Protein 8EA7 (pdb70)

Secondary structure (DSSP, 8-state):
-EEE-S--TTSEEETTEEEEEEEEEE-HHHHHHHHHHTT-EE-----TTTTGGGGG--S-EEEEEE---EETTSPBPPTTS-EEE--SSSSEEEEETTTEEEEE-TTS-EEEEEEEE--/--EEEE-TTSEEETTEEEEEEEEEE-HHHHHHHHHHTT-EE-----TTTTGGGGG--S-EEEEEEE---EEETTSPBPPTTS-EEEESS--SEEEEETTTEEEEE-TTS-EEEEEEE-

GO terms:
  GO:0034260 negative regulation of GTPase activity (P, IDA)
  GO:2000502 negative regulation of natural killer cell chemotaxis (P, IDA)
  GO:0009986 cell surface (C, IDA)
  GO:0045954 positive regulation of natural killer cell mediated cytotoxicity (P, IDA)
  GO:0005515 protein binding (F, IPI)
  GO:0005886 plasma membrane (C, TAS)
  GO:0016020 membrane (C, TAS)
  GO:0038023 signaling receptor activity (F, TAS)
  GO:0007165 signal transduction (P, TAS)
  GO:0030101 natural killer cell activation (P, TAS)
  GO:0031295 T cell costimulation (P, TAS)
  GO:0005886 plasma membrane (C, IDA)
  GO:0042267 natural killer cell mediated cytotoxicity (P, IDA)
  GO:0038023 signaling receptor activity (F, IDA)

Nearest PDB structures (foldseek):
  8ea7-assembly1_A  TM=1.008E+00  e=1.020E-26  Homo sapiens
  8eaa-assembly1_B  TM=1.006E+00  e=1.976E-25  Homo sapiens
  8eab-assembly1_A  TM=1.007E+00  e=1.852E-24  Homo sapiens
  8se5-assembly1_A  TM=9.980E-01  e=8.964E-25  Homo sapiens
  8ea5-assembly1_A  TM=9.925E-01  e=1.070E-23  Homo sapiens

Radius of gyration: 19.21 Å; Cα contacts (8 Å, |Δi|>4): 582; chains: 2; bounding box: 47×48×38 Å

InterPro domains:
  IPR001304 C-type lectin-like [PF00059] (117-212)
  IPR001304 C-type lectin-like [PS50041] (106-212)
  IPR001304 C-type lectin-like [SM00034] (99-212)
  IPR016186 C-type lectin-like/link domain superfamily [G3DSA:3.10.100.10] (93-215)
  IPR016187 C-type lectin fold [SSF56436] (95-213)
  IPR033992 Natural killer cell receptor-like, C-type lectin-like domain [cd03593] (99-213)
  IPR042169 NKG2-D type II integral membrane protein [PTHR47494] (1-216)

Structure (mmCIF, N/CA/C/O backbone):
data_8EA7
#
_entry.id   8EA7
#
_cell.length_a   100.582
_cell.length_b   43.138
_cell.length_c   67.545
_cell.angle_alpha   90.00
_cell.angle_beta   107.42
_cell.angle_gamma   90.00
#
_symmetry.space_group_name_H-M   'C 1 2 1'
#
loop_
_entity.id
_entity.type
_entity.pdbx_description
1 polymer 'NKG2-D type II integral membrane protein'
2 non-polymer DI(HYDROXYETHYL)ETHER
3 non-polymer "(4M)-N-{(1S)-2-(dimethylamino)-2-oxo-1-[3-(trifluoromethyl)phenyl]ethyl}-4-(1-methyl-1H-pyrazol-5-yl)-4'-(trifluoromethyl)[1,1'-biphenyl]-2-carboxamide"
4 water water
#
loop_
_atom_site.group_PDB
_atom_site.id
_atom_site.type_symbol
_atom_site.label_atom_id
_atom_site.label_alt_id
_atom_site.label_comp_id
_atom_site.label_asym_id
_atom_site.label_entity_id
_atom_site.label_seq_id
_atom_site.pdbx_PDB_ins_code
_atom_site.Cartn_x
_atom_site.Cartn_y
_atom_site.Cartn_z
_atom_site.occupancy
_atom_site.B_iso_or_equiv
_atom_site.auth_seq_id
_atom_site.auth_comp_id
_atom_site.auth_asym_id
_atom_site.auth_atom_id
_atom_site.pdbx_PDB_model_num
ATOM 1 N N . GLU A 1 6 ? 11.688 -8.289 0.175 1.00 60.00 93 GLU A N 1
ATOM 2 C CA . GLU A 1 6 ? 10.922 -7.226 0.819 1.00 60.10 93 GLU A CA 1
ATOM 3 C C . GLU A 1 6 ? 9.459 -7.253 0.381 1.00 59.00 93 GLU A C 1
ATOM 4 O O . GLU A 1 6 ? 9.156 -7.450 -0.798 1.00 60.81 93 GLU A O 1
ATOM 10 N N . SER A 1 7 ? 8.552 -7.048 1.333 1.00 52.20 94 SER A N 1
ATOM 11 C CA . SER A 1 7 ? 7.128 -7.192 1.058 1.00 49.89 94 SER A CA 1
ATOM 12 C C . SER A 1 7 ? 6.322 -6.515 2.159 1.00 45.73 94 SER A C 1
ATOM 13 O O . SER A 1 7 ? 6.848 -6.157 3.215 1.00 51.39 94 SER A O 1
ATOM 16 N N . TYR A 1 8 ? 5.034 -6.329 1.884 1.00 32.43 95 TYR A N 1
ATOM 17 C CA . TYR A 1 8 ? 4.030 -6.076 2.906 1.00 29.25 95 TYR A CA 1
ATOM 18 C C . TYR A 1 8 ? 3.360 -7.391 3.285 1.00 27.57 95 TYR A C 1
ATOM 19 O O . TYR A 1 8 ? 3.468 -8.402 2.587 1.00 33.05 95 TYR A O 1
ATOM 28 N N . CYS A 1 9 ? 2.643 -7.368 4.399 1.00 26.28 96 CYS A N 1
ATOM 29 C CA . CYS A 1 9 ? 1.998 -8.563 4.918 1.00 24.67 96 CYS A CA 1
ATOM 30 C C . CYS A 1 9 ? 0.566 -8.233 5.299 1.00 24.36 96 CYS A C 1
ATOM 31 O O . CYS A 1 9 ? 0.323 -7.290 6.054 1.00 24.60 96 CYS A O 1
ATOM 34 N N . GLY A 1 10 ? -0.377 -9.019 4.799 1.00 24.04 97 GLY A N 1
ATOM 35 C CA . GLY A 1 10 ? -1.758 -8.802 5.144 1.00 24.65 97 GLY A CA 1
ATOM 36 C C . GLY A 1 10 ? -2.683 -9.141 4.004 1.00 24.67 97 GLY A C 1
ATOM 37 O O . GLY A 1 10 ? -2.315 -9.841 3.053 1.00 25.19 97 GLY A O 1
ATOM 38 N N . PRO A 1 11 ? -3.920 -8.632 4.075 1.00 25.18 98 PRO A N 1
ATOM 39 C CA . PRO A 1 11 ? -4.413 -7.784 5.172 1.00 25.87 98 PRO A CA 1
ATOM 40 C C . PRO A 1 11 ? -4.712 -8.563 6.464 1.00 24.93 98 PRO A C 1
ATOM 41 O O . PRO A 1 11 ? -5.156 -9.705 6.418 1.00 26.64 98 PRO A O 1
ATOM 45 N N . CYS A 1 12 ? -4.483 -7.927 7.608 1.00 24.02 99 CYS A N 1
ATOM 46 C CA . CYS A 1 12 ? -4.739 -8.515 8.914 1.00 22.96 99 CYS A CA 1
ATOM 47 C C . CYS A 1 12 ? -5.288 -7.437 9.831 1.00 29.42 99 CYS A C 1
ATOM 48 O O . CYS A 1 12 ? -4.975 -6.251 9.662 1.00 35.58 99 CYS A O 1
ATOM 51 N N . PRO A 1 13 ? -6.106 -7.808 10.815 1.00 29.35 100 PRO A N 1
ATOM 52 C CA . PRO A 1 13 ? -6.439 -6.859 11.882 1.00 29.20 100 PRO A CA 1
ATOM 53 C C . PRO A 1 13 ? -5.192 -6.520 12.692 1.00 27.30 100 PRO A C 1
ATOM 54 O O . PRO A 1 13 ? -4.236 -7.298 12.758 1.00 26.06 100 PRO A O 1
ATOM 58 N N . LYS A 1 14 ? -5.214 -5.338 13.318 1.00 30.58 101 LYS A N 1
ATOM 59 C CA . LYS A 1 14 ? -4.007 -4.797 13.940 1.00 35.47 101 LYS A CA 1
ATOM 60 C C . LYS A 1 14 ? -3.471 -5.690 15.053 1.00 31.82 101 LYS A C 1
ATOM 61 O O . LYS A 1 14 ? -2.258 -5.707 15.300 1.00 29.75 101 LYS A O 1
ATOM 67 N N . ASN A 1 15 ? -4.345 -6.427 15.740 1.00 25.87 102 ASN A N 1
ATOM 68 C CA . ASN A 1 15 ? -3.952 -7.197 16.914 1.00 29.17 102 ASN A CA 1
ATOM 69 C C . ASN A 1 15 ? -3.499 -8.614 16.577 1.00 24.61 102 ASN A C 1
ATOM 70 O O . ASN A 1 15 ? -3.356 -9.442 17.485 1.00 26.29 102 ASN A O 1
ATOM 75 N N . TRP A 1 16 ? -3.247 -8.901 15.309 1.00 21.15 103 TRP A N 1
ATOM 76 C CA . TRP A 1 16 ? -2.796 -10.203 14.861 1.00 19.30 103 TRP A CA 1
ATOM 77 C C . TRP A 1 16 ? -1.367 -10.109 14.343 1.00 20.58 103 TRP A C 1
ATOM 78 O O . TRP A 1 16 ? -0.956 -9.094 13.771 1.00 22.67 103 TRP A O 1
ATOM 89 N N . ILE A 1 17 ? -0.619 -11.185 14.562 1.00 18.13 104 ILE A N 1
ATOM 90 C CA . ILE A 1 17 ? 0.691 -11.347 13.945 1.00 20.32 104 ILE A CA 1
ATOM 91 C C . ILE A 1 17 ? 0.492 -11.697 12.478 1.00 20.74 104 ILE A C 1
ATOM 92 O O . ILE A 1 17 ? -0.343 -12.546 12.132 1.00 21.47 104 ILE A O 1
ATOM 97 N N . CYS A 1 18 ? 1.249 -11.047 11.597 1.00 18.26 105 CYS A N 1
ATOM 98 C CA . CYS A 1 18 ? 1.220 -11.364 10.174 1.00 17.88 105 CYS A CA 1
ATOM 99 C C . CYS A 1 18 ? 2.524 -12.041 9.759 1.00 17.62 105 CYS A C 1
ATOM 100 O O . CYS A 1 18 ? 3.617 -11.567 10.098 1.00 18.56 105 CYS A O 1
ATOM 103 N N . TYR A 1 19 ? 2.411 -13.142 9.026 1.00 16.49 106 TYR A N 1
ATOM 104 C CA . TYR A 1 19 ? 3.595 -13.838 8.535 1.00 16.68 106 TYR A CA 1
ATOM 105 C C . TYR A 1 19 ? 3.217 -14.468 7.210 1.00 16.60 106 TYR A C 1
ATOM 106 O O . TYR A 1 19 ? 2.318 -15.313 7.164 1.00 16.78 106 TYR A O 1
ATOM 115 N N . LYS A 1 20 ? 3.872 -14.037 6.135 1.00 18.82 107 LYS A N 1
ATOM 116 C CA . LYS A 1 20 ? 3.643 -14.602 4.814 1.00 19.70 107 LYS A CA 1
ATOM 1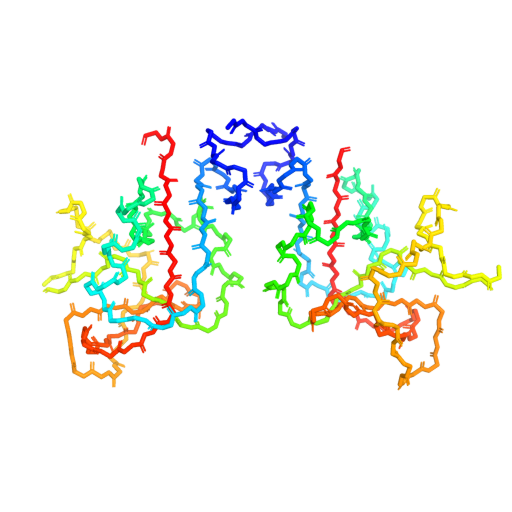17 C C . LYS A 1 20 ? 2.159 -14.573 4.452 1.00 19.72 107 LYS A C 1
ATOM 118 O O . LYS A 1 20 ? 1.603 -15.525 3.892 1.00 21.25 107 LYS A O 1
ATOM 124 N N . ASN A 1 21 ? 1.512 -13.455 4.780 1.00 19.15 108 ASN A N 1
ATOM 125 C CA . ASN A 1 21 ? 0.133 -13.134 4.408 1.00 20.58 108 ASN A CA 1
ATOM 126 C C . ASN A 1 21 ? -0.910 -13.981 5.121 1.00 22.96 108 ASN A C 1
ATOM 127 O O . ASN A 1 21 ? -2.073 -14.012 4.693 1.00 28.00 108 ASN A O 1
ATOM 132 N N . ASN A 1 22 ? -0.537 -14.676 6.183 1.00 19.55 109 ASN A N 1
ATOM 133 C CA . ASN A 1 22 ? -1.513 -15.268 7.080 1.00 17.88 109 ASN A CA 1
ATOM 134 C C . ASN A 1 22 ? -1.480 -14.516 8.399 1.00 16.57 109 ASN A C 1
ATOM 135 O O . ASN A 1 22 ? -0.427 -14.037 8.829 1.00 17.64 109 ASN A O 1
ATOM 140 N N . CYS A 1 23 ? -2.639 -14.396 9.035 1.00 18.08 110 CYS A N 1
ATOM 141 C CA . CYS A 1 23 ? -2.769 -13.693 10.305 1.00 17.00 110 CYS A CA 1
ATOM 142 C C . CYS A 1 23 ? -2.929 -14.725 11.414 1.00 16.41 110 CYS A C 1
ATOM 143 O O . CYS A 1 23 ? -3.730 -15.658 11.274 1.00 17.46 110 CYS A O 1
ATOM 146 N N . TYR A 1 24 ? -2.183 -14.562 12.516 1.00 16.51 111 TYR A N 1
ATOM 147 C CA . TYR A 1 24 ? -2.232 -15.505 13.628 1.00 15.30 111 TYR A CA 1
ATOM 148 C C . TYR A 1 24 ? -2.523 -14.784 14.933 1.00 16.23 111 TYR A C 1
ATOM 149 O O . TYR A 1 24 ? -2.038 -13.671 15.163 1.00 18.02 111 TYR A O 1
ATOM 158 N N . GLN A 1 25 ? -3.298 -15.421 15.807 1.00 16.40 112 GLN A N 1
ATOM 159 C CA . GLN A 1 25 ? -3.521 -14.880 17.145 1.00 17.02 112 GLN A CA 1
ATOM 160 C C . GLN A 1 25 ? -3.518 -16.012 18.159 1.00 17.54 112 GLN A C 1
ATOM 161 O O . GLN A 1 25 ? -4.195 -17.027 17.951 1.00 18.98 112 GLN A O 1
ATOM 167 N N . PHE A 1 26 ? -2.760 -15.830 19.248 1.00 17.56 113 PHE A N 1
ATOM 168 C CA . PHE A 1 26 ? -2.664 -16.805 20.329 1.00 17.65 113 PHE A CA 1
ATOM 169 C C . PHE A 1 26 ? -3.674 -16.465 21.417 1.00 21.34 113 PHE A C 1
ATOM 170 O O . PHE A 1 26 ? -3.804 -15.301 21.813 1.00 22.74 113 PHE A O 1
ATOM 178 N N . PHE A 1 27 ? -4.398 -17.475 21.895 1.00 20.07 114 PHE A N 1
ATOM 179 C CA . PHE A 1 27 ? -5.360 -17.313 22.976 1.00 22.21 114 PHE A CA 1
ATOM 180 C C . PHE A 1 27 ? -4.910 -18.149 24.166 1.00 27.42 114 PHE A C 1
ATOM 181 O O . PHE A 1 27 ? -4.762 -19.371 24.045 1.00 24.87 114 PHE A O 1
ATOM 189 N N . ASP A 1 28 ? -4.690 -17.494 25.310 1.00 26.89 115 ASP A N 1
ATOM 190 C CA . ASP A 1 28 ? -4.181 -18.180 26.495 1.00 29.15 115 ASP A CA 1
ATOM 191 C C . ASP A 1 28 ? -5.275 -18.677 27.435 1.00 30.90 115 ASP A C 1
ATOM 192 O O . ASP A 1 28 ? -4.982 -19.480 28.329 1.00 33.52 115 ASP A O 1
ATOM 197 N N . GLU A 1 29 ? -6.520 -18.250 27.256 1.00 31.49 116 GLU A N 1
ATOM 198 C CA . GLU A 1 29 ? -7.608 -18.771 28.072 1.00 34.72 116 GLU A CA 1
ATOM 199 C C . GLU A 1 29 ? -7.973 -20.157 27.555 1.00 31.63 116 GLU A C 1
ATOM 200 O O . GLU A 1 29 ? -8.369 -20.305 26.395 1.00 35.50 116 GLU A O 1
ATOM 206 N N . GLU A 1 30 ? -7.837 -21.169 28.407 1.00 27.66 117 GLU A N 1
ATOM 207 C CA . GLU A 1 30 ? -7.993 -22.551 27.968 1.00 27.12 117 GLU A CA 1
ATOM 208 C C . GLU A 1 30 ? -9.462 -22.887 27.745 1.00 27.17 117 GLU A C 1
ATOM 209 O O . GLU A 1 30 ? -10.310 -22.621 28.602 1.00 29.45 117 GLU A O 1
ATOM 215 N N . LYS A 1 31 ? -9.752 -23.493 26.596 1.00 22.88 118 LYS A N 1
ATOM 216 C CA . LYS A 1 31 ? -11.108 -23.862 26.219 1.00 21.92 118 LYS A CA 1
ATOM 217 C C . LYS A 1 31 ? -11.072 -25.228 25.554 1.00 20.25 118 LYS A C 1
ATOM 218 O O . LYS A 1 31 ? -10.040 -25.647 25.031 1.00 19.63 118 LYS A O 1
ATOM 224 N N . ASN A 1 32 ? -12.202 -25.934 25.573 1.00 21.36 119 ASN A N 1
ATOM 225 C CA . ASN A 1 32 ? -12.241 -27.173 24.808 1.00 20.78 119 ASN A CA 1
ATOM 226 C C . ASN A 1 32 ? -12.227 -26.866 23.308 1.00 17.81 119 ASN A C 1
ATOM 227 O O . ASN A 1 32 ? -12.279 -25.704 22.876 1.00 19.34 119 ASN A O 1
ATOM 232 N N . TRP A 1 33 ? -12.099 -27.925 22.507 1.00 20.25 120 TRP A N 1
ATOM 233 C CA . TRP A 1 33 ? -11.906 -27.727 21.072 1.00 19.48 120 TRP A CA 1
ATOM 234 C C . TRP A 1 33 ? -13.073 -26.960 20.461 1.00 18.53 120 TRP A C 1
ATOM 235 O O . TRP A 1 33 ? -12.873 -26.023 19.673 1.00 20.14 120 TRP A O 1
ATOM 246 N N . TYR A 1 34 ? -14.300 -27.347 20.816 1.00 19.94 121 TYR A N 1
ATOM 247 C CA . TYR A 1 34 ? -15.485 -26.710 20.247 1.00 21.65 121 TYR A CA 1
ATOM 248 C C . TYR A 1 34 ? -15.583 -25.246 20.663 1.00 25.72 121 TYR A C 1
ATOM 249 O O . TYR A 1 34 ? -15.932 -24.383 19.845 1.00 25.32 121 TYR A O 1
ATOM 258 N N . GLU A 1 35 ? -15.301 -24.945 21.936 1.00 22.77 122 GLU A N 1
ATOM 259 C CA . GLU A 1 35 ? -15.339 -23.559 22.392 1.00 24.25 122 GLU A CA 1
ATOM 260 C C . GLU A 1 35 ? -14.246 -22.749 21.716 1.00 22.13 122 GLU A C 1
ATOM 261 O O . GLU A 1 35 ? -14.439 -21.568 21.399 1.00 22.53 122 GLU A O 1
ATOM 267 N N . SER A 1 36 ? -13.089 -23.371 21.491 1.00 19.24 123 SER A N 1
ATOM 268 C CA . SER A 1 36 ? -12.008 -22.699 20.779 1.00 19.44 123 SER A CA 1
ATOM 269 C C . SER A 1 36 ? -12.420 -22.399 19.343 1.00 19.62 123 SER A C 1
ATOM 270 O O . SER A 1 36 ? -12.200 -21.286 18.846 1.00 19.85 123 SER A O 1
ATOM 273 N N . GLN A 1 37 ? -13.044 -23.371 18.668 1.00 21.62 124 GLN A N 1
ATOM 274 C CA . GLN A 1 37 ? -13.545 -23.140 17.317 1.00 20.33 124 GLN A CA 1
ATOM 275 C C . GLN A 1 37 ? -14.504 -21.957 17.290 1.00 22.46 124 GLN A C 1
ATOM 276 O O . GLN A 1 37 ? -14.413 -21.082 16.416 1.00 23.86 124 GLN A O 1
ATOM 282 N N . ALA A 1 38 ? -15.440 -21.911 18.242 1.00 21.82 125 ALA A N 1
ATOM 283 C CA . ALA A 1 38 ? -16.415 -20.824 18.265 1.00 23.70 125 ALA A CA 1
ATOM 284 C C . ALA A 1 38 ? -15.734 -19.483 18.508 1.00 23.29 125 ALA A C 1
ATOM 285 O O . ALA A 1 38 ? -16.148 -18.457 17.952 1.00 26.37 125 ALA A O 1
ATOM 287 N N . SER A 1 39 ? -14.693 -19.470 19.343 1.00 22.87 126 SER A N 1
ATOM 288 C CA . SER A 1 39 ? -13.970 -18.233 19.612 1.00 22.57 126 SER A CA 1
ATOM 289 C C . SER A 1 39 ? -13.309 -17.694 18.343 1.00 22.67 126 SER A C 1
ATOM 290 O O . SER A 1 39 ? -13.448 -16.511 18.014 1.00 24.54 126 SER A O 1
ATOM 293 N N . CYS A 1 40 ? -12.597 -18.551 17.602 1.00 20.38 127 CYS A N 1
ATOM 294 C CA . CYS A 1 40 ? -12.000 -18.098 16.345 1.00 21.70 127 CYS A CA 1
ATOM 295 C C . CYS A 1 40 ? -13.063 -17.599 15.375 1.00 22.14 127 CYS A C 1
ATOM 296 O O . CYS A 1 40 ? -12.874 -16.577 14.704 1.00 23.93 127 CYS A O 1
ATOM 299 N N . MET A 1 41 ? -14.196 -18.301 15.287 1.00 23.21 128 MET A N 1
ATOM 300 C CA . MET A 1 41 ? -15.246 -17.897 14.363 1.00 26.10 128 MET A CA 1
ATOM 301 C C . MET A 1 41 ? -15.783 -16.516 14.712 1.00 30.40 128 MET A C 1
ATOM 302 O O . MET A 1 41 ? -16.100 -15.722 13.818 1.00 30.76 128 MET A O 1
ATOM 307 N N . SER A 1 42 ? -15.917 -16.214 16.008 1.00 28.60 129 SER A N 1
ATOM 308 C CA . SER A 1 42 ? -16.400 -14.897 16.412 1.00 34.30 129 SER A CA 1
ATOM 309 C C . SER A 1 42 ? -15.455 -13.786 15.983 1.00 32.12 129 SER A C 1
ATOM 310 O O . SER A 1 42 ? -15.851 -12.617 15.963 1.00 37.16 129 SER A O 1
ATOM 313 N N . GLN A 1 43 ? -14.220 -14.126 15.631 1.00 28.84 130 GLN A N 1
ATOM 314 C CA . GLN A 1 43 ? -13.231 -13.168 15.157 1.00 31.96 130 GLN A CA 1
ATOM 315 C C . GLN A 1 43 ? -12.992 -13.303 13.658 1.00 33.47 130 GLN A C 1
ATOM 316 O O . GLN A 1 43 ? -11.916 -12.961 13.161 1.00 36.90 130 GLN A O 1
ATOM 322 N N . ASN A 1 44 ? -13.990 -13.808 12.937 1.00 29.69 131 ASN A N 1
ATOM 323 C CA . ASN A 1 44 ? -13.915 -13.996 11.491 1.00 31.57 131 ASN A CA 1
ATOM 324 C C . ASN A 1 44 ? -12.665 -14.770 11.103 1.00 30.46 131 ASN A C 1
ATOM 325 O O . ASN A 1 44 ? -11.942 -14.420 10.167 1.00 32.95 131 ASN A O 1
ATOM 330 N N . ALA A 1 45 ? -12.425 -15.846 11.839 1.00 26.45 132 ALA A N 1
ATOM 331 C CA . ALA A 1 45 ? -11.247 -16.668 11.651 1.00 22.88 132 ALA A CA 1
ATOM 332 C C . ALA A 1 45 ? -11.620 -18.119 11.923 1.00 21.39 132 ALA A C 1
ATOM 333 O O . ALA A 1 45 ? -12.783 -18.441 12.197 1.00 26.57 132 ALA A O 1
ATOM 335 N N . SER A 1 46 ? -10.634 -18.996 11.800 1.00 21.21 133 SER A N 1
ATOM 336 C CA . SER A 1 46 ? -10.764 -20.402 12.140 1.00 20.63 133 SER A CA 1
ATOM 337 C C . SER A 1 46 ? -9.586 -20.786 13.023 1.00 19.46 133 SER A C 1
ATOM 338 O O . SER A 1 46 ? -8.628 -20.021 13.181 1.00 19.05 133 SER A O 1
ATOM 341 N N . LEU A 1 47 ? -9.660 -21.964 13.640 1.00 16.97 134 LEU A N 1
ATOM 342 C CA . LEU A 1 47 ? -8.487 -22.515 14.297 1.00 16.86 134 LEU A CA 1
ATOM 343 C C . LEU A 1 47 ? -7.387 -22.729 13.270 1.00 16.75 134 LEU A C 1
ATOM 344 O O . LEU A 1 47 ? -7.642 -22.895 12.073 1.00 18.60 134 LEU A O 1
ATOM 349 N N . LEU A 1 48 ? -6.150 -22.686 13.747 1.00 16.54 135 LEU A N 1
ATOM 350 C CA . LEU A 1 48 ? -4.977 -22.914 12.908 1.00 16.93 135 LEU A CA 1
ATOM 351 C C . LEU A 1 48 ? -5.193 -24.072 11.936 1.00 16.64 135 LEU A C 1
ATOM 352 O O . LEU A 1 48 ? -5.574 -25.177 12.337 1.00 16.15 135 LEU A O 1
ATOM 357 N N . LYS A 1 49 ? -4.938 -23.811 10.653 1.00 16.69 136 LYS A N 1
ATOM 358 C CA . LYS A 1 49 ? -4.857 -24.834 9.620 1.00 17.54 136 LYS A CA 1
ATOM 359 C C . LYS A 1 49 ? -3.428 -24.877 9.095 1.00 18.66 136 LYS A C 1
ATOM 360 O O . LYS A 1 49 ? -2.871 -23.839 8.713 1.00 18.90 136 LYS A O 1
ATOM 366 N N . VAL A 1 50 ? -2.838 -26.068 9.084 1.00 17.90 137 VAL A N 1
ATOM 367 C CA . VAL A 1 50 ? -1.475 -26.259 8.599 1.00 19.49 137 VAL A CA 1
ATOM 368 C C . VAL A 1 50 ? -1.550 -26.781 7.172 1.00 21.48 137 VAL A C 1
ATOM 369 O O . VAL A 1 50 ? -1.992 -27.909 6.937 1.00 23.46 137 VAL A O 1
ATOM 373 N N . TYR A 1 51 ? -1.101 -25.967 6.219 1.00 20.04 138 TYR A N 1
ATOM 374 C CA . TYR A 1 51 ? -1.133 -26.342 4.813 1.00 24.54 138 TYR A CA 1
ATOM 375 C C . TYR A 1 51 ? 0.216 -26.242 4.111 1.00 24.45 138 TYR A C 1
ATOM 376 O O . TYR A 1 51 ? 0.351 -26.770 3.005 1.00 26.53 138 TYR A O 1
ATOM 385 N N . SER A 1 52 ? 1.219 -25.596 4.711 1.00 23.23 139 SER A N 1
ATOM 386 C CA . SER A 1 52 ? 2.514 -25.452 4.053 1.00 24.13 139 SER A CA 1
ATOM 387 C C . SER A 1 52 ? 3.596 -25.330 5.111 1.00 26.38 139 SER A C 1
ATOM 388 O O . SER A 1 52 ? 3.590 -24.373 5.890 1.00 21.79 139 SER A O 1
ATOM 391 N N . LYS A 1 53 ? 4.541 -26.272 5.117 1.00 24.59 140 LYS A N 1
ATOM 392 C CA . LYS A 1 53 ? 5.677 -26.169 6.025 1.00 28.15 140 LYS A CA 1
ATOM 393 C C . LYS A 1 53 ? 6.528 -24.946 5.714 1.00 30.12 140 LYS A C 1
ATOM 394 O O . LYS A 1 53 ? 7.106 -24.342 6.625 1.00 29.84 140 LYS A O 1
ATOM 400 N N . GLU A 1 54 ? 6.612 -24.563 4.441 1.00 26.58 141 GLU A N 1
ATOM 401 C CA . GLU A 1 54 ? 7.454 -23.442 4.044 1.00 27.88 141 GLU A CA 1
ATOM 402 C C . GLU A 1 54 ? 6.771 -22.110 4.323 1.00 25.75 141 GLU A C 1
ATOM 403 O O . GLU A 1 54 ? 7.371 -21.211 4.925 1.00 26.53 141 GLU A O 1
ATOM 409 N N . ASP A 1 55 ? 5.514 -21.966 3.903 1.00 23.16 142 ASP A N 1
ATOM 410 C CA . ASP A 1 55 ? 4.813 -20.700 4.078 1.00 21.69 142 ASP A CA 1
ATOM 411 C C . ASP A 1 55 ? 4.381 -20.467 5.517 1.00 18.85 142 ASP A C 1
ATOM 412 O O . ASP A 1 55 ? 4.048 -19.330 5.871 1.00 19.37 142 ASP A O 1
ATOM 417 N N . GLN A 1 56 ? 4.397 -21.504 6.355 1.00 18.11 143 GLN A N 1
ATOM 418 C CA . GLN A 1 56 ? 4.052 -21.395 7.766 1.00 16.52 143 GLN A CA 1
ATOM 419 C C . GLN A 1 56 ? 5.216 -21.810 8.659 1.00 17.15 143 GLN A C 1
ATOM 420 O O . GLN A 1 56 ? 5.009 -22.348 9.751 1.00 17.33 143 GLN A O 1
ATOM 426 N N . ASP A 1 57 ? 6.450 -21.563 8.209 1.00 20.06 144 ASP A N 1
ATOM 427 C CA . ASP A 1 57 ? 7.599 -22.025 8.986 1.00 19.60 144 ASP A CA 1
ATOM 428 C C . ASP A 1 57 ? 7.746 -21.321 10.330 1.00 19.13 144 ASP A C 1
ATOM 429 O O . ASP A 1 57 ? 8.475 -21.824 11.193 1.00 19.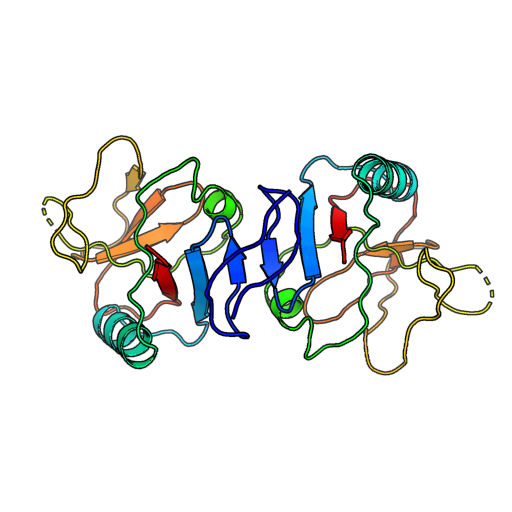74 144 ASP A O 1
ATOM 434 N N . LEU A 1 58 ? 7.062 -20.196 10.552 1.00 17.27 145 LEU A N 1
ATOM 435 C CA . LEU A 1 58 ? 7.038 -19.627 11.895 1.00 18.15 145 LEU A CA 1
ATOM 436 C C . LEU A 1 58 ? 6.521 -20.622 12.934 1.00 16.61 145 LEU A C 1
ATOM 437 O O . LEU A 1 58 ? 6.834 -20.481 14.127 1.00 15.82 145 LEU A O 1
ATOM 442 N N . LEU A 1 59 ? 5.730 -21.617 12.517 1.00 14.20 146 LEU A N 1
ATOM 443 C CA . LEU A 1 59 ? 5.235 -22.609 13.469 1.00 14.88 146 LEU A CA 1
ATOM 444 C C . LEU A 1 59 ? 6.357 -23.423 14.102 1.00 16.77 146 LEU A C 1
ATOM 445 O O . LEU A 1 59 ? 6.136 -24.054 15.142 1.00 17.81 146 LEU A O 1
ATOM 450 N N . LYS A 1 60 ? 7.557 -23.416 13.517 1.00 15.79 147 LYS A N 1
ATOM 451 C CA . LYS A 1 60 ? 8.696 -24.060 14.161 1.00 16.95 147 LYS A CA 1
ATOM 452 C C . LYS A 1 60 ? 9.025 -23.405 15.497 1.00 18.20 147 LYS A C 1
ATOM 453 O O . LYS A 1 60 ? 9.633 -24.040 16.363 1.00 21.26 147 LYS A O 1
ATOM 459 N N . LEU A 1 61 ? 8.656 -22.139 15.677 1.00 16.64 148 LEU A N 1
ATOM 460 C CA . LEU A 1 61 ? 8.973 -21.399 16.894 1.00 17.05 148 LEU A CA 1
ATOM 461 C C . LEU A 1 61 ? 7.875 -21.464 17.949 1.00 17.03 148 LEU A C 1
ATOM 462 O O . LEU A 1 61 ? 8.057 -20.907 19.040 1.00 19.26 148 LEU A O 1
ATOM 467 N N . VAL A 1 62 ? 6.752 -22.110 17.667 1.00 15.15 149 VAL A N 1
ATOM 468 C CA . VAL A 1 62 ? 5.649 -22.143 18.612 1.00 16.93 149 VAL A CA 1
ATOM 469 C C . VAL A 1 62 ? 5.924 -23.236 19.640 1.00 21.91 149 VAL A C 1
ATOM 470 O O . VAL A 1 62 ? 6.040 -24.415 19.289 1.00 31.87 149 VAL A O 1
ATOM 474 N N . LYS A 1 63 ? 6.015 -22.851 20.907 1.00 22.61 150 LYS A N 1
ATOM 475 C CA . LYS A 1 63 ? 6.180 -23.808 21.992 1.00 25.39 150 LYS A CA 1
ATOM 476 C C . LYS A 1 63 ? 4.855 -24.037 22.713 1.00 19.70 150 LYS A C 1
ATOM 477 O O . LYS A 1 63 ? 3.853 -23.369 22.454 1.00 22.32 150 LYS A O 1
ATOM 483 N N . SER A 1 64 ? 4.863 -25.022 23.611 1.00 22.53 151 SER A N 1
ATOM 484 C CA . SER A 1 64 ? 3.665 -25.542 24.257 1.00 21.01 151 SER A CA 1
ATOM 485 C C . SER A 1 64 ? 2.751 -26.232 23.245 1.00 22.17 151 SER A C 1
ATOM 486 O O . SER A 1 64 ? 3.193 -26.610 22.155 1.00 22.86 151 SER A O 1
ATOM 489 N N . TYR A 1 65 ? 1.475 -26.380 23.584 1.00 17.68 152 TYR A N 1
ATOM 490 C CA . TYR A 1 65 ? 0.550 -27.215 22.839 1.00 17.07 152 TYR A CA 1
ATOM 491 C C . TYR A 1 65 ? -0.749 -26.443 22.712 1.00 15.38 152 TYR A C 1
ATOM 492 O O . TYR A 1 65 ? -1.205 -25.848 23.694 1.00 18.38 152 TYR A O 1
ATOM 501 N N . HIS A 1 66 ? -1.336 -26.430 21.508 1.00 15.03 153 HIS A N 1
ATOM 502 C CA . HIS A 1 66 ? -2.455 -25.534 21.232 1.00 15.09 153 HIS A CA 1
ATOM 503 C C . HIS A 1 66 ? -3.440 -26.188 20.282 1.00 16.15 153 HIS A C 1
ATOM 504 O O . HIS A 1 66 ? -3.036 -26.857 19.330 1.00 16.18 153 HIS A O 1
ATOM 511 N N . TRP A 1 67 ? -4.730 -25.989 20.519 1.00 15.05 154 TRP A N 1
ATOM 512 C CA . TRP A 1 67 ? -5.700 -26.527 19.576 1.00 15.44 154 TRP A CA 1
ATOM 513 C C . TRP A 1 67 ? -5.429 -25.972 18.186 1.00 17.73 154 TRP A C 1
ATOM 514 O O . TRP A 1 67 ? -5.180 -24.770 18.011 1.00 17.24 154 TRP A O 1
ATOM 525 N N . MET A 1 68 ? -5.489 -26.856 17.195 1.00 15.73 155 MET A N 1
ATOM 526 C CA . MET A 1 68 ? -5.607 -26.490 15.792 1.00 14.99 155 MET A CA 1
ATOM 527 C C . MET A 1 68 ? -6.893 -27.111 15.254 1.00 17.49 155 MET A C 1
ATOM 528 O O . MET A 1 68 ? -7.588 -27.857 15.949 1.00 17.70 155 MET A O 1
ATOM 533 N N . GLY A 1 69 ? -7.229 -26.791 14.006 1.00 16.41 156 GLY A N 1
ATOM 534 C CA . GLY A 1 69 ? -8.536 -27.150 13.474 1.00 19.26 156 GLY A CA 1
ATOM 535 C C . GLY A 1 69 ? -8.653 -28.547 12.895 1.00 18.60 156 GLY A C 1
ATOM 536 O O . GLY A 1 69 ? -9.459 -28.771 11.989 1.00 22.18 156 GLY A O 1
ATOM 537 N N . LEU A 1 70 ? -7.868 -29.492 13.405 1.00 19.83 157 LEU A N 1
ATOM 538 C CA . LEU A 1 70 ? -7.766 -30.833 12.841 1.00 21.21 157 LEU A CA 1
ATOM 539 C C . LEU A 1 70 ? -8.593 -31.806 13.666 1.00 24.51 157 LEU A C 1
ATOM 540 O O . LEU A 1 70 ? -8.383 -31.928 14.883 1.00 23.08 157 LEU A O 1
ATOM 545 N N . VAL A 1 71 ? -9.500 -32.526 12.998 1.00 22.93 158 VAL A N 1
ATOM 546 C CA . VAL A 1 71 ? -10.413 -33.433 13.673 1.00 26.97 158 VAL A CA 1
ATOM 547 C C . VAL A 1 71 ? -10.420 -34.780 12.967 1.00 26.72 158 VAL A C 1
ATOM 548 O O . VAL A 1 71 ? -10.134 -34.893 11.774 1.00 29.85 158 VAL A O 1
ATOM 552 N N . HIS A 1 72 ? -10.771 -35.805 13.730 1.00 26.42 159 HIS A N 1
ATOM 553 C CA . HIS A 1 72 ? -10.786 -37.168 13.238 1.00 29.95 159 HIS A CA 1
ATOM 554 C C . HIS A 1 72 ? -12.205 -37.569 12.864 1.00 37.38 159 HIS A C 1
ATOM 555 O O . HIS A 1 72 ? -13.132 -37.342 13.636 1.00 36.89 159 HIS A O 1
ATOM 562 N N . SER A 1 78 ? -9.710 -40.972 9.231 1.00 54.36 165 SER A N 1
ATOM 563 C CA . SER A 1 78 ? -8.965 -39.913 8.556 1.00 52.42 165 SER A CA 1
ATOM 564 C C . SER A 1 78 ? -9.038 -38.592 9.315 1.00 42.44 165 SER A C 1
ATOM 565 O O . SER A 1 78 ? -9.971 -38.349 10.079 1.00 41.10 165 SER A O 1
ATOM 568 N N . TRP A 1 79 ? -8.042 -37.740 9.097 1.00 38.08 166 TRP A N 1
ATOM 569 C CA . TRP A 1 79 ? -7.990 -36.419 9.704 1.00 32.30 166 TRP A CA 1
ATOM 570 C C . TRP A 1 79 ? -8.358 -35.373 8.661 1.00 34.88 166 TRP A C 1
ATOM 571 O O . TRP A 1 79 ? -7.946 -35.466 7.502 1.00 42.40 166 TRP A O 1
ATOM 582 N N . GLN A 1 80 ? -9.153 -34.389 9.071 1.00 30.52 167 GLN A N 1
ATOM 583 C CA . GLN A 1 80 ? -9.522 -33.303 8.176 1.00 32.17 167 GLN A CA 1
ATOM 584 C C . GLN A 1 80 ? -9.639 -32.011 8.970 1.00 30.64 167 GLN A C 1
ATOM 585 O O . GLN A 1 80 ? -9.752 -32.017 10.199 1.00 30.22 167 GLN A O 1
ATOM 591 N N . TRP A 1 81 ? -9.593 -30.899 8.246 1.00 28.39 168 TRP A N 1
ATOM 592 C CA . TRP A 1 81 ? -9.688 -29.570 8.825 1.00 27.42 168 TRP A CA 1
ATOM 593 C C . TRP A 1 81 ? -11.147 -29.123 8.942 1.00 28.77 168 TRP A C 1
ATOM 594 O O . TRP A 1 81 ? -12.071 -29.743 8.404 1.00 32.62 168 TRP A O 1
ATOM 605 N N . GLU A 1 82 ? -11.334 -28.005 9.654 1.00 31.37 169 GLU A N 1
ATOM 606 C CA . GLU A 1 82 ? -12.658 -27.402 9.780 1.00 37.72 169 GLU A CA 1
ATOM 607 C C . GLU A 1 82 ? -13.286 -27.164 8.418 1.00 39.58 169 GLU A C 1
ATOM 608 O O . GLU A 1 82 ? -14.480 -27.404 8.222 1.00 44.80 169 GLU A O 1
ATOM 614 N N . ASP A 1 83 ? -12.506 -26.651 7.472 1.00 37.91 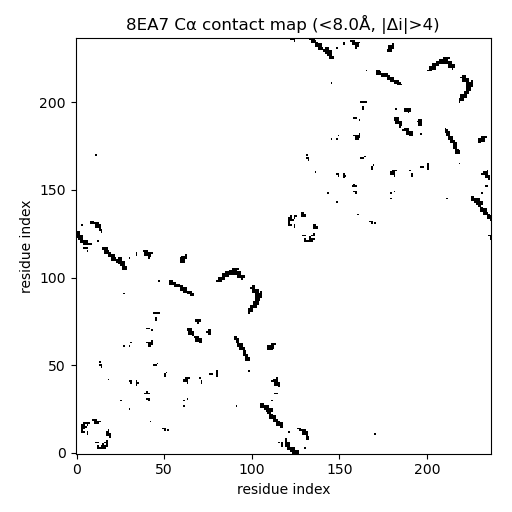170 ASP A N 1
ATOM 615 C CA . ASP A 1 83 ? -13.069 -26.315 6.171 1.00 43.60 170 ASP A CA 1
ATOM 616 C C . ASP A 1 83 ? -13.409 -27.545 5.334 1.00 46.59 170 ASP A C 1
ATOM 617 O O . ASP A 1 83 ? -13.690 -27.410 4.131 1.00 58.49 170 ASP A O 1
ATOM 622 N N . GLY A 1 84 ? -13.403 -28.732 5.943 1.00 36.41 171 GLY A N 1
ATOM 623 C CA . GLY A 1 84 ? -13.695 -29.961 5.243 1.00 41.09 171 GLY A CA 1
ATOM 624 C C . GLY A 1 84 ? -12.568 -30.490 4.392 1.00 40.55 171 GLY A C 1
ATOM 625 O O . GLY A 1 84 ? -12.683 -31.603 3.862 1.00 44.32 171 GLY A O 1
ATOM 626 N N . SER A 1 85 ? -11.486 -29.737 4.233 1.00 37.89 172 SER A N 1
ATOM 627 C CA . SER A 1 85 ? -10.389 -30.199 3.405 1.00 38.72 172 SER A CA 1
ATOM 628 C C . SER A 1 85 ? -9.579 -31.247 4.157 1.00 36.13 172 SER A C 1
ATOM 629 O O . SER A 1 85 ? -9.614 -31.336 5.388 1.00 35.73 172 SER A O 1
ATOM 632 N N . SER A 1 86 ? -8.844 -32.049 3.397 1.00 39.70 173 SER A N 1
ATOM 633 C CA . SER A 1 86 ? -8.089 -33.139 3.988 1.00 37.38 173 SER A CA 1
ATOM 634 C C . SER A 1 86 ? -6.719 -32.661 4.455 1.00 37.12 173 SER A C 1
ATOM 635 O O . SER A 1 86 ? -6.200 -31.630 4.017 1.00 40.83 173 SER A O 1
ATOM 638 N N . LEU A 1 87 ? -6.140 -33.428 5.369 1.00 33.62 174 LEU A N 1
ATOM 639 C CA . LEU A 1 87 ? -4.772 -33.194 5.804 1.00 34.28 174 LEU A CA 1
ATOM 640 C C . LEU A 1 87 ? -3.827 -33.702 4.722 1.00 35.58 174 LEU A C 1
ATOM 641 O O . LEU A 1 87 ? -3.856 -34.887 4.373 1.00 36.67 174 LEU A O 1
ATOM 646 N N . SER A 1 88 ? -3.010 -32.811 4.174 1.00 33.34 175 SER A N 1
ATOM 647 C CA . SER A 1 88 ? -2.034 -33.230 3.178 1.00 34.10 175 SER A CA 1
ATOM 648 C C . SER A 1 88 ? -0.904 -33.995 3.857 1.00 32.69 175 SER A C 1
ATOM 649 O O . SER A 1 88 ? -0.475 -33.622 4.954 1.00 31.50 175 SER A O 1
ATOM 652 N N . PRO A 1 89 ? -0.397 -35.060 3.238 1.00 36.08 176 PRO A N 1
ATOM 653 C CA . PRO A 1 89 ? 0.715 -35.798 3.844 1.00 37.36 176 PRO A CA 1
ATOM 654 C C . PRO A 1 89 ? 1.968 -34.935 3.917 1.00 38.66 176 PRO A C 1
ATOM 655 O O . PRO A 1 89 ? 2.091 -33.902 3.256 1.00 41.23 176 PRO A O 1
ATOM 659 N N . ASN A 1 90 ? 2.906 -35.373 4.754 1.00 38.18 177 ASN A N 1
ATOM 660 C CA . ASN A 1 90 ? 4.210 -34.731 4.898 1.00 38.77 177 ASN A CA 1
ATOM 661 C C . ASN A 1 90 ? 4.132 -33.340 5.518 1.00 36.01 177 ASN A C 1
ATOM 662 O O . ASN A 1 90 ? 5.051 -32.533 5.346 1.00 39.38 177 ASN A O 1
ATOM 667 N N . LEU A 1 91 ? 3.051 -33.032 6.228 1.00 27.91 178 LEU A N 1
ATOM 668 C CA . LEU A 1 91 ? 2.918 -31.759 6.925 1.00 27.37 178 LEU A CA 1
ATOM 669 C C . LEU A 1 91 ? 2.988 -31.896 8.435 1.00 27.78 178 LEU A C 1
ATOM 670 O O . LEU A 1 91 ? 3.627 -31.072 9.093 1.00 29.59 178 LEU A O 1
ATOM 675 N N . LEU A 1 92 ? 2.339 -32.908 9.008 1.00 23.32 179 LEU A N 1
ATOM 676 C CA . LEU A 1 92 ? 2.287 -33.073 10.451 1.00 22.56 179 LEU A CA 1
ATOM 677 C C . LEU A 1 92 ? 2.578 -34.520 10.814 1.00 22.53 179 LEU A C 1
ATOM 678 O O . LEU A 1 92 ? 2.132 -35.441 10.126 1.00 25.17 179 LEU A O 1
ATOM 683 N N . THR A 1 93 ? 3.331 -34.709 11.895 1.00 22.77 180 THR A N 1
ATOM 684 C CA . THR A 1 93 ? 3.495 -36.016 12.520 1.00 23.42 180 THR A CA 1
ATOM 685 C C . THR A 1 93 ? 2.445 -36.126 13.620 1.00 23.70 180 THR A C 1
ATOM 686 O O . THR A 1 93 ? 2.512 -35.401 14.619 1.00 22.10 180 THR A O 1
ATOM 690 N N . ILE A 1 94 ? 1.478 -37.025 13.432 1.00 23.44 181 ILE A N 1
ATOM 691 C CA . ILE A 1 94 ? 0.378 -37.211 14.374 1.00 21.24 181 ILE A CA 1
ATOM 692 C C . ILE A 1 94 ? 0.780 -38.290 15.372 1.00 21.72 181 ILE A C 1
ATOM 693 O O . ILE A 1 94 ? 1.131 -39.409 14.982 1.00 23.59 181 ILE A O 1
ATOM 698 N N . ILE A 1 95 ? 0.743 -37.942 16.656 1.00 21.70 182 ILE A N 1
ATOM 699 C CA . ILE A 1 95 ? 1.244 -38.786 17.732 1.00 21.24 182 ILE A CA 1
ATOM 700 C C . ILE A 1 95 ? 0.126 -39.000 18.740 1.00 20.10 182 ILE A C 1
ATOM 701 O O . ILE A 1 95 ? -0.508 -38.034 19.184 1.00 20.78 182 ILE A O 1
ATOM 706 N N . GLU A 1 96 ? -0.105 -40.262 19.108 1.00 21.82 183 GLU A N 1
ATOM 707 C CA . GLU A 1 96 ? -1.092 -40.562 20.135 1.00 24.68 183 GLU A CA 1
ATOM 708 C C . GLU A 1 96 ? -0.657 -39.961 21.468 1.00 24.39 183 GLU A C 1
ATOM 709 O O . GLU A 1 96 ? 0.536 -39.854 21.765 1.00 25.13 183 GLU A O 1
ATOM 715 N N . MET A 1 97 ? -1.638 -39.529 22.264 1.00 24.65 184 MET A N 1
ATOM 716 C CA . MET A 1 97 ? -1.375 -38.952 23.580 1.00 27.42 184 MET A CA 1
ATOM 717 C C . MET A 1 97 ? -2.516 -39.250 24.541 1.00 27.46 184 MET A C 1
ATOM 718 O O . MET A 1 97 ? -2.312 -39.914 25.563 1.00 29.59 184 MET A O 1
ATOM 723 N N . GLN A 1 98 ? -3.710 -38.742 24.237 1.00 26.71 185 GLN A N 1
ATOM 724 C CA . GLN A 1 98 ? -4.925 -39.108 24.953 1.00 28.63 185 GLN A CA 1
ATOM 725 C C . GLN A 1 98 ? -5.971 -39.548 23.941 1.00 27.98 185 GLN A C 1
ATOM 726 O O . GLN A 1 98 ? -6.005 -39.055 22.809 1.00 26.07 185 GLN A O 1
ATOM 732 N N . LYS A 1 99 ? -6.813 -40.495 24.347 1.00 29.97 186 LYS A N 1
ATOM 733 C CA . LYS A 1 99 ? -7.896 -40.932 23.477 1.00 30.07 186 LYS A CA 1
ATOM 734 C C . LYS A 1 99 ? -8.784 -39.742 23.143 1.00 28.89 186 LYS A C 1
ATOM 735 O O . LYS A 1 99 ? -9.260 -39.042 24.042 1.00 30.44 186 LYS A O 1
ATOM 741 N N . GLY A 1 100 ? -8.989 -39.498 21.857 1.00 27.34 187 GLY A N 1
ATOM 742 C CA . GLY A 1 100 ? -9.832 -38.393 21.451 1.00 26.41 187 GLY A CA 1
ATOM 743 C C . GLY A 1 100 ? -9.824 -38.217 19.949 1.00 25.25 187 GLY A C 1
ATOM 744 O O . GLY A 1 100 ? -9.127 -38.923 19.213 1.00 26.88 187 GLY A O 1
ATOM 745 N N . ASP A 1 101 ? -10.635 -37.259 19.503 1.00 24.84 188 ASP A N 1
ATOM 746 C CA . ASP A 1 101 ? -10.839 -37.023 18.081 1.00 25.88 188 ASP A CA 1
ATOM 747 C C . ASP A 1 101 ? -10.357 -35.654 17.620 1.00 24.51 188 ASP A C 1
ATOM 748 O O . ASP A 1 101 ? -10.739 -35.216 16.529 1.00 26.13 188 ASP A O 1
ATOM 753 N N . CYS A 1 102 ? -9.550 -34.965 18.418 1.00 22.17 189 CYS A N 1
ATOM 754 C CA . CYS A 1 102 ? -9.051 -33.644 18.076 1.00 22.45 189 CYS A CA 1
ATOM 755 C C . CYS A 1 102 ? -7.539 -33.651 18.241 1.00 19.48 189 CYS A C 1
ATOM 756 O O . CYS A 1 102 ? -6.974 -34.575 18.837 1.00 21.99 189 CYS A O 1
ATOM 759 N N . ALA A 1 103 ? -6.864 -32.618 17.735 1.00 17.84 190 ALA A N 1
ATOM 760 C CA . ALA A 1 103 ? -5.405 -32.594 17.778 1.00 17.39 190 ALA A CA 1
ATOM 761 C C . ALA A 1 103 ? -4.856 -31.246 18.239 1.00 16.41 190 ALA A C 1
ATOM 762 O O . ALA A 1 103 ? -5.372 -30.185 17.869 1.00 17.34 190 ALA A O 1
ATOM 764 N N . LEU A 1 104 ? -3.788 -31.307 19.034 1.00 16.36 191 LEU A N 1
ATOM 765 C CA . LEU A 1 104 ? -3.037 -30.141 19.478 1.00 15.12 191 LEU A CA 1
ATOM 766 C C . LEU A 1 104 ? -1.803 -29.967 18.600 1.00 16.64 191 LEU A C 1
ATOM 767 O O . LEU A 1 104 ? -1.063 -30.935 18.378 1.00 17.37 191 LEU A O 1
ATOM 772 N N . TYR A 1 105 ? -1.560 -28.735 18.138 1.00 14.01 192 TYR A N 1
ATOM 773 C CA . TYR A 1 105 ? -0.300 -28.421 17.486 1.00 14.55 192 TYR A CA 1
ATOM 774 C C . TYR A 1 105 ? 0.813 -28.319 18.520 1.00 14.98 192 TYR A C 1
ATOM 775 O O . TYR A 1 105 ? 0.641 -27.710 19.585 1.00 16.78 192 TYR A O 1
ATOM 784 N N . ALA A 1 106 ? 1.983 -28.868 18.183 1.00 15.36 193 ALA A N 1
ATOM 785 C CA . ALA A 1 106 ? 3.215 -28.615 18.924 1.00 18.50 193 ALA A CA 1
ATOM 786 C C . ALA A 1 106 ? 4.385 -28.581 17.950 1.00 18.36 193 ALA A C 1
ATOM 787 O O . ALA A 1 106 ? 4.341 -29.186 16.877 1.00 18.60 193 ALA A O 1
ATOM 789 N N . SER A 1 107 ? 5.439 -27.865 18.319 1.00 22.61 194 SER A N 1
ATOM 790 C CA . SER A 1 107 ? 6.616 -27.824 17.464 1.00 23.41 194 SER A CA 1
ATOM 791 C C . SER A 1 107 ? 7.388 -29.135 17.578 1.00 24.57 194 SER A C 1
ATOM 792 O O . SER A 1 107 ? 7.444 -29.747 18.647 1.00 30.13 194 SER A O 1
ATOM 795 N N . SER A 1 108 ? 7.987 -29.577 16.473 1.00 24.97 195 SER A N 1
ATOM 796 C CA . SER A 1 108 ? 7.941 -28.906 15.188 1.00 23.85 195 SER A CA 1
ATOM 797 C C . SER A 1 108 ? 7.029 -29.707 14.261 1.00 23.58 195 SER A C 1
ATOM 798 O O . SER A 1 108 ? 7.327 -30.858 13.931 1.00 24.96 195 SER A O 1
ATOM 801 N N . PHE A 1 109 ? 5.913 -29.107 13.851 1.00 21.02 196 PHE A N 1
ATOM 802 C CA . PHE A 1 109 ? 4.965 -29.740 12.927 1.00 19.66 196 PHE A CA 1
ATOM 803 C C . PHE A 1 109 ? 4.503 -31.110 13.420 1.00 18.78 196 PHE A C 1
ATOM 804 O O . PHE A 1 109 ? 4.457 -32.094 12.675 1.00 20.96 196 PHE A O 1
ATOM 812 N N . LYS A 1 110 ? 4.111 -31.144 14.691 1.00 18.73 197 LYS A N 1
ATOM 813 C CA . LYS A 1 110 ? 3.517 -32.304 15.331 1.00 19.06 197 LYS A CA 1
ATOM 814 C C . LYS A 1 110 ? 2.059 -32.021 15.667 1.00 18.94 197 LYS A C 1
ATOM 815 O O . LYS A 1 110 ? 1.655 -30.876 15.896 1.00 17.59 197 LYS A O 1
ATOM 821 N N . GLY A 1 111 ? 1.271 -33.091 15.674 1.00 18.28 198 GLY A N 1
ATOM 822 C CA . GLY A 1 111 ? -0.074 -33.029 16.200 1.00 19.30 198 GLY A CA 1
ATOM 823 C C . GLY A 1 111 ? -0.241 -34.115 17.239 1.00 18.83 198 GLY A C 1
ATOM 824 O O . GLY A 1 111 ? -0.043 -35.297 16.928 1.00 23.96 198 GLY A O 1
ATOM 825 N N . TYR A 1 112 ? -0.587 -33.740 18.471 1.00 16.91 199 TYR A N 1
ATOM 826 C CA . TYR A 1 112 ? -0.831 -34.700 19.538 1.00 17.74 199 TYR A CA 1
ATOM 827 C C . TYR A 1 112 ? -2.330 -34.928 19.689 1.00 18.29 199 TYR A C 1
ATOM 828 O O . TYR A 1 112 ? -3.098 -33.967 19.852 1.00 18.04 199 TYR A O 1
ATOM 837 N N . ILE A 1 113 ? -2.745 -36.191 19.612 1.00 17.77 200 ILE A N 1
ATOM 838 C CA . ILE A 1 113 ? -4.164 -36.524 19.724 1.00 19.97 200 ILE A CA 1
ATOM 839 C C . ILE A 1 113 ? -4.641 -36.252 21.144 1.00 20.02 200 ILE A C 1
ATOM 840 O O . ILE A 1 113 ? -3.995 -36.652 22.123 1.00 20.99 200 ILE A O 1
ATOM 845 N N . GLU A 1 114 ? -5.790 -35.587 21.267 1.00 21.20 201 GLU A N 1
ATOM 846 C CA . GLU A 1 114 ? -6.272 -35.098 22.549 1.00 19.08 201 GLU A CA 1
ATOM 847 C C . GLU A 1 114 ? -7.788 -35.216 22.605 1.00 20.63 201 GLU A C 1
ATOM 848 O O . GLU A 1 114 ? -8.470 -35.188 21.573 1.00 22.89 201 GLU A O 1
ATOM 854 N N . ASN A 1 115 ? -8.302 -35.394 23.821 1.00 21.35 202 ASN A N 1
ATOM 855 C CA . ASN A 1 115 ? -9.738 -35.395 24.073 1.00 22.45 202 ASN A CA 1
ATOM 856 C C . ASN A 1 115 ? -10.301 -34.019 23.744 1.00 21.58 202 ASN A C 1
ATOM 857 O O . ASN A 1 115 ? -9.849 -33.013 24.296 1.00 21.74 202 ASN A O 1
ATOM 862 N N . CYS A 1 116 ? -11.280 -33.972 22.832 1.00 24.53 203 CYS A N 1
ATOM 863 C CA . CYS A 1 116 ? -11.828 -32.688 22.402 1.00 23.85 203 CYS A CA 1
ATOM 864 C C . CYS A 1 116 ? -12.402 -31.888 23.562 1.00 23.40 203 CYS A C 1
ATOM 865 O O . CYS A 1 116 ? -12.513 -30.662 23.460 1.00 25.27 203 CYS A O 1
ATOM 868 N N . SER A 1 117 ? -12.787 -32.550 24.651 1.00 24.13 204 SER A N 1
ATOM 869 C CA . SER A 1 117 ? -13.386 -31.872 25.794 1.00 27.07 204 SER A CA 1
ATOM 870 C C . SER A 1 117 ? -12.358 -31.312 26.775 1.00 24.79 204 SER A C 1
ATOM 871 O O . SER A 1 117 ? -12.752 -30.653 27.744 1.00 26.04 204 SER A O 1
ATOM 874 N N . THR A 1 118 ? -11.075 -31.548 26.557 1.00 22.82 205 THR A N 1
ATOM 875 C CA . THR A 1 118 ? -10.073 -31.081 27.514 1.00 21.55 205 THR A CA 1
ATOM 876 C C . THR A 1 118 ? -9.686 -29.639 27.209 1.00 20.07 205 THR A C 1
ATOM 877 O O . THR A 1 118 ? -9.330 -29.328 26.065 1.00 20.40 205 THR A O 1
ATOM 881 N N . PRO A 1 119 ? -9.724 -28.738 28.189 1.00 22.21 206 PRO A N 1
ATOM 882 C CA . PRO A 1 119 ? -9.345 -27.343 27.914 1.00 22.89 206 PRO A CA 1
ATOM 883 C C . PRO A 1 119 ? -7.876 -27.220 27.535 1.00 21.20 206 PRO A C 1
ATOM 884 O O . PRO A 1 119 ? -7.007 -27.859 28.127 1.00 21.80 206 PRO A O 1
ATOM 888 N N . ASN A 1 120 ? -7.612 -26.383 26.536 1.00 17.73 207 ASN A N 1
ATOM 889 C CA . ASN A 1 120 ? -6.261 -26.115 26.065 1.00 18.30 207 ASN A CA 1
ATOM 890 C C . ASN A 1 120 ? -6.224 -24.694 25.519 1.00 18.24 207 ASN A C 1
ATOM 891 O O . ASN A 1 120 ? -7.262 -24.120 25.174 1.00 19.22 207 ASN A O 1
ATOM 896 N N . THR A 1 121 ? -5.021 -24.111 25.475 1.00 18.48 208 THR A N 1
ATOM 897 C CA . THR A 1 121 ? -4.848 -22.882 24.716 1.00 18.18 208 THR A CA 1
ATOM 898 C C . THR A 1 121 ? -5.042 -23.188 23.233 1.00 16.35 208 THR A C 1
ATOM 899 O O . THR A 1 121 ? -5.077 -24.345 22.819 1.00 16.51 208 THR A O 1
ATOM 903 N N . TYR A 1 122 ? -5.184 -22.137 22.421 1.00 16.74 209 TYR A N 1
ATOM 904 C CA . TYR A 1 122 ? -5.507 -22.341 21.015 1.00 15.99 209 TYR A CA 1
ATOM 905 C C . TYR A 1 122 ? -4.940 -21.215 20.165 1.00 17.05 209 TYR A C 1
ATOM 906 O O . TYR A 1 122 ? -4.616 -20.138 20.660 1.00 17.86 209 TYR A O 1
ATOM 915 N N . ILE A 1 123 ? -4.843 -21.488 18.862 1.00 15.29 210 ILE A N 1
ATOM 916 C CA . ILE A 1 123 ? -4.333 -20.538 17.885 1.00 16.59 210 ILE A CA 1
ATOM 917 C C . ILE A 1 123 ? -5.399 -20.349 16.821 1.00 15.71 210 ILE A C 1
ATOM 918 O O . ILE A 1 123 ? -5.880 -21.326 16.232 1.00 16.64 210 ILE A O 1
ATOM 923 N N . CYS A 1 124 ? -5.775 -19.101 16.583 1.00 15.42 211 CYS A N 1
ATOM 924 C CA . CYS A 1 124 ? -6.656 -18.766 15.480 1.00 15.43 211 CYS A CA 1
ATOM 925 C C . CYS A 1 124 ? -5.836 -18.234 14.314 1.00 16.73 211 CYS A C 1
ATOM 926 O O . CYS A 1 124 ? -4.761 -17.650 14.491 1.00 16.61 211 CYS A O 1
ATOM 929 N N . MET A 1 125 ? -6.376 -18.407 13.114 1.00 18.14 212 MET A N 1
ATOM 930 C CA . MET A 1 125 ? -5.676 -18.008 11.907 1.00 17.75 212 MET A CA 1
ATOM 931 C C . MET A 1 125 ? -6.682 -17.488 10.893 1.00 18.12 212 MET A C 1
ATOM 932 O O . MET A 1 125 ? -7.781 -18.038 10.761 1.00 21.98 212 MET A O 1
ATOM 937 N N . GLN A 1 126 ? -6.318 -16.421 10.187 1.00 18.24 213 GLN A N 1
ATOM 938 C CA . GLN A 1 126 ? -7.078 -15.939 9.042 1.00 20.80 213 GLN A CA 1
ATOM 939 C C . GLN A 1 126 ? -6.171 -16.012 7.832 1.00 26.51 213 GLN A C 1
ATOM 940 O O . GLN A 1 126 ? -5.040 -15.515 7.874 1.00 22.97 213 GLN A O 1
ATOM 946 N N . ARG A 1 127 ? -6.666 -16.626 6.760 1.00 33.39 214 ARG A N 1
ATOM 947 C CA . ARG A 1 127 ? -6.000 -16.575 5.469 1.00 36.83 214 ARG A CA 1
ATOM 948 C C . ARG A 1 127 ? -6.468 -15.339 4.724 1.00 37.88 214 ARG A C 1
ATOM 949 O O . ARG A 1 127 ? -7.630 -14.933 4.829 1.00 40.65 214 ARG A O 1
ATOM 957 N N . THR A 1 128 ? -5.560 -14.744 3.965 1.00 35.89 215 THR A N 1
ATOM 958 C CA . THR A 1 128 ? -5.860 -13.531 3.226 1.00 37.11 215 THR A CA 1
ATOM 959 C C . THR A 1 128 ? -6.194 -13.799 1.766 1.00 45.74 215 THR A C 1
ATOM 960 O O . THR A 1 128 ? -6.469 -12.852 1.025 1.00 50.14 215 THR A O 1
ATOM 964 N N . VAL A 1 129 ? -6.175 -15.057 1.337 1.00 49.53 216 VAL A N 1
ATOM 965 C CA . VAL A 1 129 ? -6.454 -15.402 -0.052 1.00 51.16 216 VAL A CA 1
ATOM 966 C C . VAL A 1 129 ? -7.362 -16.623 -0.140 1.00 55.18 216 VAL A C 1
ATOM 967 O O . VAL A 1 129 ? -7.294 -17.517 0.705 1.00 54.29 216 VAL A O 1
ATOM 971 N N . SER B 1 7 ? -5.724 -3.888 7.940 1.00 53.68 94 SER B N 1
ATOM 972 C CA . SER B 1 7 ? -4.860 -3.241 6.962 1.00 49.00 94 SER B CA 1
ATOM 973 C C . SER B 1 7 ? -3.645 -4.111 6.677 1.00 36.57 94 SER B C 1
ATOM 974 O O . SER B 1 7 ? -3.591 -5.275 7.071 1.00 34.89 94 SER B O 1
ATOM 977 N N . TYR B 1 8 ? -2.666 -3.536 5.994 1.00 29.76 95 TYR B N 1
ATOM 978 C CA . TYR B 1 8 ? -1.407 -4.210 5.728 1.00 25.38 95 TYR B CA 1
ATOM 979 C C . TYR B 1 8 ? -0.358 -3.791 6.741 1.00 24.88 95 TYR B C 1
ATOM 980 O O . TYR B 1 8 ? -0.414 -2.707 7.327 1.00 29.91 95 TYR B O 1
ATOM 989 N N . CYS B 1 9 ? 0.609 -4.675 6.934 1.00 23.19 96 CYS B N 1
ATOM 990 C CA . CYS B 1 9 ? 1.679 -4.508 7.901 1.00 22.00 96 CYS B CA 1
ATOM 991 C C . CYS B 1 9 ? 3.000 -4.519 7.142 1.00 23.25 96 CYS B C 1
ATOM 992 O O . CYS B 1 9 ? 3.241 -5.414 6.326 1.00 24.46 96 CYS B O 1
ATOM 995 N N . GLY B 1 10 ? 3.852 -3.533 7.399 1.00 26.44 97 GLY B N 1
ATOM 996 C CA . GLY B 1 10 ? 5.152 -3.509 6.772 1.00 29.13 97 GLY B CA 1
ATOM 997 C C . GLY B 1 10 ? 5.551 -2.127 6.306 1.00 34.85 97 GLY B C 1
ATOM 998 O O . GLY B 1 10 ? 5.029 -1.115 6.781 1.00 37.02 97 GLY B O 1
ATOM 999 N N . PRO B 1 11 ? 6.496 -2.058 5.353 1.00 36.68 98 PRO B N 1
ATOM 1000 C CA . PRO B 1 11 ? 7.120 -3.210 4.687 1.00 35.65 98 PRO B CA 1
ATOM 1001 C C . PRO B 1 11 ? 8.114 -3.962 5.577 1.00 28.30 98 PRO B C 1
ATOM 1002 O O . PRO B 1 11 ? 8.701 -3.361 6.478 1.00 32.41 98 PRO B O 1
ATOM 1006 N N . CYS B 1 12 ? 8.293 -5.254 5.328 1.00 28.21 99 CYS B N 1
ATOM 1007 C CA . CYS B 1 12 ? 9.253 -6.077 6.039 1.00 29.19 99 CYS B CA 1
ATOM 1008 C C . CYS B 1 12 ? 9.947 -7.002 5.053 1.00 35.37 99 CYS B C 1
ATOM 1009 O O . CYS B 1 12 ? 9.436 -7.237 3.951 1.00 40.93 99 CYS B O 1
ATOM 1012 N N . PRO B 1 13 ? 11.104 -7.545 5.419 1.00 36.38 100 PRO B N 1
ATOM 1013 C CA . PRO B 1 13 ? 11.690 -8.628 4.622 1.00 37.69 100 PRO B CA 1
ATOM 1014 C C . PRO B 1 13 ? 10.791 -9.855 4.654 1.00 39.53 100 PRO B C 1
ATOM 1015 O O . PRO B 1 13 ? 10.044 -10.081 5.609 1.00 37.02 100 PRO B O 1
ATOM 1019 N N . LYS B 1 14 ? 10.900 -10.668 3.600 1.00 41.82 101 LYS B N 1
ATOM 1020 C CA . LYS B 1 14 ? 9.846 -11.628 3.277 1.00 46.51 101 LYS B CA 1
ATOM 1021 C C . 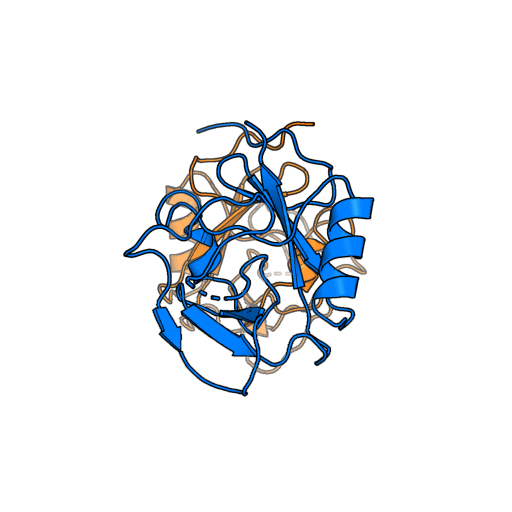LYS B 1 14 ? 9.578 -12.609 4.417 1.00 43.12 101 LYS B C 1
ATOM 1022 O O . LYS B 1 14 ? 8.427 -12.993 4.654 1.00 46.60 101 LYS B O 1
ATOM 1024 N N . ASN B 1 15 ? 10.624 -13.030 5.125 1.00 32.25 102 ASN B N 1
ATOM 1025 C CA . ASN B 1 15 ? 10.530 -14.079 6.133 1.00 33.43 102 ASN B CA 1
ATOM 1026 C C . ASN B 1 15 ? 10.569 -13.537 7.559 1.00 25.66 102 ASN B C 1
ATOM 1027 O O . ASN B 1 15 ? 10.976 -14.255 8.478 1.00 29.82 102 ASN B O 1
ATOM 1032 N N . TRP B 1 16 ? 10.161 -12.292 7.765 1.00 23.74 103 TRP B N 1
ATOM 1033 C CA . TRP B 1 16 ? 10.097 -11.711 9.097 1.00 19.59 103 TRP B CA 1
ATOM 1034 C C . TRP B 1 16 ? 8.644 -11.641 9.564 1.00 20.35 103 TRP B C 1
ATOM 1035 O O . TRP B 1 16 ? 7.715 -11.556 8.761 1.00 21.67 103 TRP B O 1
ATOM 1046 N N . ILE B 1 17 ? 8.455 -11.674 10.866 1.00 18.40 104 ILE B N 1
ATOM 1047 C CA . ILE B 1 17 ? 7.142 -11.449 11.458 1.00 17.68 104 ILE B CA 1
ATOM 1048 C C . ILE B 1 17 ? 6.838 -9.964 11.433 1.00 18.28 104 ILE B C 1
ATOM 1049 O O . ILE B 1 17 ? 7.702 -9.138 11.749 1.00 20.80 104 ILE B O 1
ATOM 1054 N N . CYS B 1 18 ? 5.606 -9.605 11.090 1.00 17.79 105 CYS B N 1
ATOM 1055 C CA . CYS B 1 18 ? 5.184 -8.214 11.109 1.00 18.24 105 CYS B CA 1
ATOM 1056 C C . CYS B 1 18 ? 4.085 -8.034 12.143 1.00 15.30 105 CYS B C 1
ATOM 1057 O O . CYS B 1 18 ? 3.152 -8.840 12.220 1.00 18.17 105 CYS B O 1
ATOM 1060 N N . TYR B 1 19 ? 4.195 -6.977 12.938 1.00 16.72 106 TYR B N 1
ATOM 1061 C CA . TYR B 1 19 ? 3.189 -6.705 13.956 1.00 18.32 106 TYR B CA 1
ATOM 1062 C C . TYR B 1 19 ? 3.175 -5.213 14.221 1.00 20.26 106 TYR B C 1
ATOM 1063 O O . TYR B 1 19 ? 4.185 -4.642 14.646 1.00 19.01 106 TYR B O 1
ATOM 1072 N N . LYS B 1 20 ? 2.035 -4.587 13.956 1.00 20.70 107 LYS B N 1
ATOM 1073 C CA . LYS B 1 20 ? 1.865 -3.157 14.177 1.00 22.05 107 LYS B CA 1
ATOM 1074 C C . LYS B 1 20 ? 2.981 -2.367 13.490 1.00 24.21 107 LYS B C 1
ATOM 1075 O O . LYS B 1 20 ? 3.524 -1.397 14.027 1.00 27.24 107 LYS B O 1
ATOM 1081 N N . ASN B 1 21 ? 3.322 -2.812 12.277 1.00 24.23 108 ASN B N 1
ATOM 1082 C CA . ASN B 1 21 ? 4.274 -2.209 11.343 1.00 24.48 108 ASN B CA 1
ATOM 1083 C C . ASN B 1 21 ? 5.745 -2.365 11.728 1.00 26.75 108 ASN B C 1
ATOM 1084 O O . ASN B 1 21 ? 6.611 -1.837 11.013 1.00 29.75 108 ASN B O 1
ATOM 1089 N N . ASN B 1 22 ? 6.061 -3.059 12.819 1.00 21.52 109 ASN B N 1
ATOM 1090 C CA . ASN B 1 22 ? 7.431 -3.438 13.139 1.00 20.08 109 ASN B CA 1
ATOM 1091 C C . ASN B 1 22 ? 7.708 -4.847 12.637 1.00 20.23 109 ASN B C 1
ATOM 1092 O O . ASN B 1 22 ? 6.820 -5.704 12.616 1.00 19.76 109 ASN B O 1
ATOM 1097 N N . CYS B 1 23 ? 8.945 -5.080 12.204 1.00 21.07 110 CYS B N 1
ATOM 1098 C CA . CYS B 1 23 ? 9.366 -6.379 11.695 1.00 18.46 110 CYS B CA 1
ATOM 1099 C C . CYS B 1 23 ? 10.308 -7.034 12.695 1.00 18.55 110 CYS B C 1
ATOM 1100 O O . CYS B 1 23 ? 11.239 -6.387 13.179 1.00 18.75 110 CYS B O 1
ATOM 1103 N N . TYR B 1 24 ? 10.103 -8.321 12.965 1.00 17.41 111 TYR B N 1
ATOM 1104 C CA . TYR B 1 24 ? 10.899 -9.024 13.964 1.00 16.13 111 TYR B CA 1
ATOM 1105 C C . TYR B 1 24 ? 11.420 -10.326 13.383 1.00 17.81 111 TYR B C 1
ATOM 1106 O O . TYR B 1 24 ? 10.701 -11.025 12.658 1.00 16.64 111 TYR B O 1
ATOM 1115 N N . GLN B 1 25 ? 12.663 -10.669 13.733 1.00 18.33 112 GLN B N 1
ATOM 1116 C CA . GLN B 1 25 ? 13.222 -11.964 13.376 1.00 19.47 112 GLN B CA 1
ATOM 1117 C C . GLN B 1 25 ? 14.011 -12.531 14.542 1.00 18.60 112 GLN B C 1
ATOM 1118 O O . GLN B 1 25 ? 14.839 -11.836 15.137 1.00 19.75 112 GLN B O 1
ATOM 1124 N N . PHE B 1 26 ? 13.733 -13.777 14.875 1.00 19.58 113 PHE B N 1
ATOM 1125 C CA . PHE B 1 26 ? 14.468 -14.504 15.885 1.00 19.87 113 PHE B CA 1
ATOM 1126 C C . PHE B 1 26 ? 15.634 -15.233 15.229 1.00 20.65 113 PHE B C 1
ATOM 1127 O O . PHE B 1 26 ? 15.497 -15.806 14.138 1.00 22.01 113 PHE B O 1
ATOM 1135 N N . PHE B 1 27 ? 16.788 -15.198 15.899 1.00 21.79 114 PHE B N 1
ATOM 1136 C CA . PHE B 1 27 ? 17.991 -15.880 15.434 1.00 24.56 114 PHE B CA 1
ATOM 1137 C C . PHE B 1 27 ? 18.415 -16.899 16.480 1.00 25.97 114 PHE B C 1
ATOM 1138 O O . PHE B 1 27 ? 18.707 -16.536 17.625 1.00 25.33 114 PHE B O 1
ATOM 1146 N N . ASP B 1 28 ? 18.472 -18.171 16.076 1.00 27.86 115 ASP B N 1
ATOM 1147 C CA A ASP B 1 28 ? 18.737 -19.252 17.016 0.50 31.89 115 ASP B CA 1
ATOM 1148 C CA B ASP B 1 28 ? 18.736 -19.262 17.007 0.50 31.99 115 ASP B CA 1
ATOM 1149 C C . ASP B 1 28 ? 20.223 -19.469 17.283 1.00 36.33 115 ASP B C 1
ATOM 1150 O O . ASP B 1 28 ? 20.568 -20.116 18.278 1.00 36.62 115 ASP B O 1
ATOM 1159 N N . GLU B 1 29 ? 21.106 -18.956 16.428 1.00 36.46 116 GLU B N 1
ATOM 1160 C CA . GLU B 1 29 ? 22.541 -19.151 16.628 1.00 38.49 116 GLU B CA 1
ATOM 1161 C C . GLU B 1 29 ? 23.033 -18.232 17.740 1.00 34.77 116 GLU B C 1
ATOM 1162 O O . GLU B 1 29 ? 22.868 -17.010 17.664 1.00 40.43 116 GLU B O 1
ATOM 1168 N N . GLU B 1 30 ? 23.630 -18.816 18.776 1.00 34.25 117 GLU B N 1
ATOM 1169 C CA . GLU B 1 30 ? 24.037 -18.032 19.931 1.00 29.94 117 GLU B CA 1
ATOM 1170 C C . GLU B 1 30 ? 25.274 -17.212 19.596 1.00 31.78 117 GLU B C 1
ATOM 1171 O O . GLU B 1 30 ? 26.269 -17.743 19.094 1.00 36.91 117 GLU B O 1
ATOM 1177 N N . LYS B 1 31 ? 25.194 -15.914 19.869 1.00 27.65 118 LYS B N 1
ATOM 1178 C CA . LYS B 1 31 ? 26.273 -14.971 19.631 1.00 26.47 118 LYS B CA 1
ATOM 1179 C C . LYS B 1 31 ? 26.345 -14.030 20.824 1.00 24.61 118 LYS B C 1
ATOM 1180 O O . LYS B 1 31 ? 25.337 -13.810 21.505 1.00 22.45 118 LYS B O 1
ATOM 1186 N N . ASN B 1 32 ? 27.532 -13.480 21.081 1.00 25.16 119 ASN B N 1
ATOM 1187 C CA . ASN B 1 32 ? 27.628 -12.438 22.093 1.00 21.95 119 ASN B CA 1
ATOM 1188 C C . ASN B 1 32 ? 26.918 -11.177 21.597 1.00 20.52 119 ASN B C 1
ATOM 1189 O O . ASN B 1 32 ? 26.421 -11.122 20.465 1.00 21.10 119 ASN B O 1
ATOM 1194 N N . TRP B 1 33 ? 26.817 -10.170 22.468 1.00 19.69 120 TRP B N 1
ATOM 1195 C CA . TRP B 1 33 ? 26.014 -9.001 22.110 1.00 17.99 120 TRP B CA 1
ATOM 1196 C C . TRP B 1 33 ? 26.579 -8.319 20.873 1.00 19.53 120 TRP B C 1
ATOM 1197 O O . TRP B 1 33 ? 25.831 -7.955 19.955 1.00 20.74 120 TRP B O 1
ATOM 1208 N N . TYR B 1 34 ? 27.905 -8.183 20.809 1.00 20.60 121 TYR B N 1
ATOM 1209 C CA . TYR B 1 34 ? 28.533 -7.497 19.686 1.00 22.32 121 TYR B CA 1
ATOM 1210 C C . TYR B 1 34 ? 28.307 -8.244 18.378 1.00 25.31 121 TYR B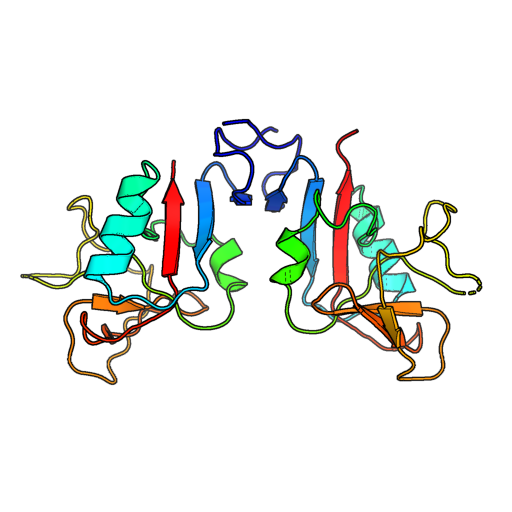 C 1
ATOM 1211 O O . TYR B 1 34 ? 28.053 -7.623 17.340 1.00 26.68 121 TYR B O 1
ATOM 1220 N N . GLU B 1 35 ? 28.445 -9.572 18.399 1.00 24.86 122 GLU B N 1
ATOM 1221 C CA . GLU B 1 35 ? 28.219 -10.363 17.194 1.00 26.28 122 GLU B CA 1
ATOM 1222 C C . GLU B 1 35 ? 26.752 -10.307 16.779 1.00 25.65 122 GLU B C 1
ATOM 1223 O O . GLU B 1 35 ? 26.436 -10.301 15.582 1.00 30.06 122 GLU B O 1
ATOM 1229 N N . SER B 1 36 ? 25.842 -10.265 17.757 1.00 22.47 123 SER B N 1
ATOM 1230 C CA . SER B 1 36 ? 24.422 -10.139 17.446 1.00 21.15 123 SER B CA 1
ATOM 1231 C C . SER B 1 36 ? 24.118 -8.788 16.812 1.00 23.68 123 SER B C 1
ATOM 1232 O O . SER B 1 36 ? 23.360 -8.708 15.836 1.00 24.33 123 SER B O 1
ATOM 1235 N N . GLN B 1 37 ? 24.697 -7.712 17.353 1.00 24.05 124 GLN B N 1
ATOM 1236 C CA . GLN B 1 37 ? 24.500 -6.393 16.758 1.00 24.95 124 GLN B CA 1
ATOM 1237 C C . GLN B 1 37 ? 24.961 -6.373 15.305 1.00 27.00 124 GLN B C 1
ATOM 1238 O O . GLN B 1 37 ? 24.271 -5.828 14.433 1.00 28.88 124 GLN B O 1
ATOM 1244 N N . ALA B 1 38 ? 26.126 -6.967 15.025 1.00 28.33 125 ALA B N 1
ATOM 1245 C CA . ALA B 1 38 ? 26.642 -7.004 13.660 1.00 31.01 125 ALA B CA 1
ATOM 1246 C C . ALA B 1 38 ? 25.744 -7.834 12.755 1.00 30.83 125 ALA B C 1
ATOM 1247 O O . ALA B 1 38 ? 25.560 -7.501 11.580 1.00 33.19 125 ALA B O 1
ATOM 1249 N N . SER B 1 39 ? 25.188 -8.925 13.283 1.00 28.38 126 SER B N 1
ATOM 1250 C CA . SER B 1 39 ? 24.275 -9.747 12.500 1.00 27.63 126 SER B CA 1
ATOM 1251 C C . SER B 1 39 ? 23.045 -8.952 12.081 1.00 29.99 126 SER B C 1
ATOM 1252 O O . SER B 1 39 ? 22.661 -8.957 10.906 1.00 29.85 126 SER B O 1
ATOM 1255 N N . CYS B 1 40 ? 22.409 -8.253 13.025 1.00 26.57 127 CYS B N 1
ATOM 1256 C CA . CYS B 1 40 ? 21.234 -7.471 12.651 1.00 26.43 127 CYS B CA 1
ATOM 1257 C C . CYS B 1 40 ? 21.599 -6.379 11.654 1.00 30.36 127 CYS B C 1
ATOM 1258 O O . CYS B 1 40 ? 20.851 -6.121 10.705 1.00 31.90 127 CYS B O 1
ATOM 1261 N N . MET B 1 41 ? 22.758 -5.745 11.839 1.00 31.39 128 MET B N 1
ATOM 1262 C CA . MET B 1 41 ? 23.148 -4.651 10.958 1.00 30.79 128 MET B CA 1
ATOM 1263 C C . MET B 1 41 ? 23.387 -5.149 9.542 1.00 35.52 128 MET B C 1
ATOM 1264 O O . MET B 1 41 ? 23.108 -4.440 8.567 1.00 37.04 128 MET B O 1
ATOM 1269 N N . SER B 1 42 ? 23.895 -6.376 9.407 1.00 35.26 129 SER B N 1
ATOM 1270 C CA . SER B 1 42 ? 24.086 -6.951 8.082 1.00 40.37 129 SER B CA 1
ATOM 1271 C C . SER B 1 42 ? 22.764 -7.142 7.353 1.00 41.21 129 SER B C 1
ATOM 1272 O O . SER B 1 42 ? 22.740 -7.172 6.118 1.00 43.45 129 SER B O 1
ATOM 1275 N N . GLN B 1 43 ? 21.661 -7.257 8.090 1.00 36.14 130 GLN B N 1
ATOM 1276 C CA . GLN B 1 43 ? 20.332 -7.389 7.508 1.00 32.87 130 GLN B CA 1
ATOM 1277 C C . GLN B 1 43 ? 19.597 -6.056 7.435 1.00 31.51 130 GLN B C 1
ATOM 1278 O O . GLN B 1 43 ? 18.364 -6.026 7.372 1.00 36.51 130 GLN B O 1
ATOM 1284 N N . ASN B 1 44 ? 20.339 -4.952 7.435 1.00 32.73 131 ASN B N 1
ATOM 1285 C CA . ASN B 1 44 ? 19.768 -3.606 7.457 1.00 35.60 131 ASN B CA 1
ATOM 1286 C C . ASN B 1 44 ? 18.724 -3.471 8.562 1.00 33.49 131 ASN B C 1
ATOM 1287 O O . ASN B 1 44 ? 17.634 -2.928 8.372 1.00 32.36 131 ASN B O 1
ATOM 1292 N N . ALA B 1 45 ? 19.073 -3.980 9.739 1.00 27.82 132 ALA B N 1
ATOM 1293 C CA . ALA B 1 45 ? 18.198 -3.926 10.898 1.00 26.44 132 ALA B CA 1
ATOM 1294 C C . ALA B 1 45 ? 19.048 -3.655 12.131 1.00 26.95 132 ALA B C 1
ATOM 1295 O O . ALA B 1 45 ? 20.257 -3.409 12.037 1.00 31.71 132 ALA B O 1
ATOM 1297 N N . SER B 1 46 ? 18.409 -3.683 13.294 1.00 23.84 133 SER B N 1
ATOM 1298 C CA . SER B 1 46 ? 19.096 -3.533 14.568 1.00 25.03 133 SER B CA 1
ATOM 1299 C C . SER B 1 46 ? 18.579 -4.600 15.520 1.00 24.49 133 SER B C 1
ATOM 1300 O O . SER B 1 46 ? 17.649 -5.348 15.211 1.00 22.68 133 SER B O 1
ATOM 1303 N N . LEU B 1 47 ? 19.196 -4.682 16.691 1.00 21.61 134 LEU B N 1
ATOM 1304 C CA . LEU B 1 47 ? 18.622 -5.514 17.736 1.00 18.97 134 LEU B CA 1
ATOM 1305 C C . LEU B 1 47 ? 17.306 -4.901 18.214 1.00 18.37 134 LEU B C 1
ATOM 1306 O O . LEU B 1 47 ? 17.064 -3.701 18.065 1.00 20.47 134 LEU B O 1
ATOM 1311 N N . LEU B 1 48 ? 16.455 -5.740 18.793 1.00 17.05 135 LEU B N 1
ATOM 1312 C CA . LEU B 1 48 ? 15.178 -5.302 19.353 1.00 16.77 135 LEU B CA 1
ATOM 1313 C C . LEU B 1 48 ? 15.315 -4.010 20.156 1.00 16.10 135 LEU B C 1
ATOM 1314 O O . LEU B 1 48 ? 16.175 -3.894 21.034 1.00 17.66 135 LEU B O 1
ATOM 1319 N N . LYS B 1 49 ? 14.441 -3.046 19.859 1.00 17.35 136 LYS B N 1
ATOM 1320 C CA . LYS B 1 49 ? 14.260 -1.841 20.661 1.00 17.46 136 LYS B CA 1
ATOM 1321 C C . LYS B 1 49 ? 12.838 -1.866 21.206 1.00 18.16 136 LYS B C 1
ATOM 1322 O O . LYS B 1 49 ? 11.883 -2.086 20.443 1.00 17.80 136 LYS B O 1
ATOM 1328 N N . VAL B 1 50 ? 12.692 -1.665 22.513 1.00 18.41 137 VAL B N 1
ATOM 1329 C CA . VAL B 1 50 ? 11.387 -1.672 23.171 1.00 17.79 137 VAL B CA 1
ATOM 1330 C C . VAL B 1 50 ? 11.003 -0.232 23.453 1.00 19.63 137 VAL B C 1
ATOM 1331 O O . VAL B 1 50 ? 11.662 0.438 24.252 1.00 21.14 137 VAL B O 1
ATOM 1335 N N . TYR B 1 51 ? 9.941 0.249 22.799 1.00 20.33 138 TYR B N 1
ATOM 1336 C CA . TYR B 1 51 ? 9.443 1.604 22.983 1.00 22.48 138 TYR B CA 1
ATOM 1337 C C . TYR B 1 51 ? 7.997 1.700 23.455 1.00 22.52 138 TYR B C 1
ATOM 1338 O O . TYR B 1 51 ? 7.594 2.777 23.901 1.00 25.77 138 TYR B O 1
ATOM 1347 N N . SER B 1 52 ? 7.210 0.623 23.382 1.00 21.49 139 SER B N 1
ATOM 1348 C CA . SER B 1 52 ? 5.793 0.724 23.727 1.00 23.18 139 SER B CA 1
ATOM 1349 C C . SER B 1 52 ? 5.271 -0.650 24.106 1.00 20.58 139 SER B C 1
ATOM 1350 O O . SER B 1 52 ? 5.372 -1.588 23.310 1.00 20.66 139 SER B O 1
ATOM 1353 N N . LYS B 1 53 ? 4.675 -0.757 25.296 1.00 22.74 140 LYS B N 1
ATOM 1354 C CA . LYS B 1 53 ? 4.059 -2.017 25.694 1.00 23.22 140 LYS B CA 1
ATOM 1355 C C . LYS B 1 53 ? 2.793 -2.307 24.896 1.00 25.91 140 LYS B C 1
ATOM 1356 O O . LYS B 1 53 ? 2.400 -3.475 24.786 1.00 25.10 140 LYS B O 1
ATOM 1362 N N . GLU B 1 54 ? 2.150 -1.274 24.345 1.00 22.95 141 GLU B N 1
ATOM 1363 C CA . GLU B 1 54 ? 0.931 -1.462 23.565 1.00 24.65 141 GLU B CA 1
ATOM 1364 C C . GLU B 1 54 ? 1.254 -1.828 22.120 1.00 24.09 141 GLU B C 1
ATOM 1365 O O . GLU B 1 54 ? 0.775 -2.848 21.610 1.00 26.13 141 GLU B O 1
ATOM 1371 N N . ASP B 1 55 ? 2.101 -1.030 21.461 1.00 22.54 142 ASP B N 1
ATOM 1372 C CA . ASP B 1 55 ? 2.475 -1.309 20.079 1.00 24.20 142 ASP B CA 1
ATOM 1373 C C . ASP B 1 55 ? 3.264 -2.594 19.968 1.00 21.48 142 ASP B C 1
ATOM 1374 O O . ASP B 1 55 ? 3.324 -3.184 18.889 1.00 23.50 142 ASP B O 1
ATOM 1379 N N . GLN B 1 56 ? 3.913 -3.018 21.045 1.00 18.69 143 GLN B N 1
ATOM 1380 C CA . GLN B 1 56 ? 4.762 -4.197 21.014 1.00 16.66 143 GLN B CA 1
ATOM 1381 C C . GLN B 1 56 ? 4.276 -5.258 21.992 1.00 17.76 143 GLN B C 1
ATOM 1382 O O . GLN B 1 56 ? 5.075 -6.000 22.571 1.00 17.38 143 GLN B O 1
ATOM 1388 N N . ASP B 1 57 ? 2.957 -5.350 22.182 1.00 18.35 144 ASP B N 1
ATOM 1389 C CA . ASP B 1 57 ? 2.454 -6.307 23.159 1.00 19.26 144 ASP B CA 1
ATOM 1390 C C . ASP B 1 57 ? 2.717 -7.755 22.771 1.00 18.09 144 ASP B C 1
ATOM 1391 O O . ASP B 1 57 ? 2.665 -8.626 23.648 1.00 18.20 144 ASP B O 1
ATOM 1396 N N . LEU B 1 58 ? 3.065 -8.034 21.509 1.00 17.57 145 LEU B N 1
ATOM 1397 C CA . LEU B 1 58 ? 3.496 -9.383 21.162 1.00 17.18 145 LEU B CA 1
ATOM 1398 C C . LEU B 1 58 ? 4.684 -9.843 21.992 1.00 16.03 145 LEU B C 1
ATOM 1399 O O . LEU B 1 58 ? 4.889 -11.054 22.135 1.00 16.54 145 LEU B O 1
ATOM 1404 N N . LEU B 1 59 ? 5.475 -8.909 22.539 1.00 15.12 146 LEU B N 1
ATOM 1405 C CA . LEU B 1 59 ? 6.631 -9.310 23.332 1.00 14.62 146 LEU B CA 1
ATOM 1406 C C . LEU B 1 59 ? 6.233 -10.028 24.615 1.00 16.73 146 LEU B C 1
ATOM 1407 O O . LEU B 1 59 ? 7.074 -10.716 25.209 1.00 16.32 146 LEU B O 1
ATOM 1412 N N . LYS B 1 60 ? 4.971 -9.920 25.034 1.00 15.54 147 LYS B N 1
ATOM 1413 C CA . LYS B 1 60 ? 4.494 -10.728 26.148 1.00 17.66 147 LYS B CA 1
ATOM 1414 C C . LYS B 1 60 ? 4.532 -12.210 25.823 1.00 18.71 147 LYS B C 1
ATOM 1415 O O . LYS B 1 60 ? 4.567 -13.035 26.742 1.00 22.70 147 LYS B O 1
ATOM 1421 N N . LEU B 1 61 ? 4.497 -12.566 24.543 1.00 17.07 148 LEU B N 1
ATOM 1422 C CA . LEU B 1 61 ? 4.429 -13.959 24.134 1.00 19.82 148 LEU B CA 1
ATOM 1423 C C . LEU B 1 61 ? 5.786 -14.553 23.858 1.00 18.85 148 LEU B C 1
ATOM 1424 O O . LEU B 1 61 ? 5.865 -15.748 23.550 1.00 21.58 148 LEU B O 1
ATOM 1429 N N . VAL B 1 62 ? 6.848 -13.754 23.943 1.00 17.33 149 VAL B N 1
ATOM 1430 C CA . VAL B 1 62 ? 8.176 -14.253 23.635 1.00 17.55 149 VAL B CA 1
ATOM 1431 C C . VAL B 1 62 ? 8.637 -15.164 24.757 1.00 21.00 149 VAL B C 1
ATOM 1432 O O . VAL B 1 62 ? 8.538 -14.821 25.942 1.00 23.75 149 VAL B O 1
ATOM 1436 N N . LYS B 1 63 ? 9.121 -16.342 24.387 1.00 19.82 150 LYS B N 1
ATOM 1437 C CA . LYS B 1 63 ? 9.640 -17.324 25.326 1.00 22.78 150 LYS B CA 1
ATOM 1438 C C . LYS B 1 63 ? 11.169 -17.290 25.338 1.00 22.26 150 LYS B C 1
ATOM 1439 O O . LYS B 1 63 ? 11.805 -17.009 24.321 1.00 22.56 150 LYS B O 1
ATOM 1445 N N . SER B 1 64 ? 11.747 -17.580 26.507 1.00 23.06 151 SER B N 1
ATOM 1446 C CA . SER B 1 64 ? 13.197 -17.560 26.735 1.00 23.22 151 SER B CA 1
ATOM 1447 C C . SER B 1 64 ? 13.778 -16.151 26.692 1.00 18.26 151 SER B C 1
ATOM 1448 O O . SER B 1 64 ? 13.032 -15.167 26.640 1.00 21.50 151 SER B O 1
ATOM 1451 N N A TYR B 1 65 ? 15.093 -16.021 26.723 0.46 18.72 152 TYR B N 1
ATOM 1452 N N B TYR B 1 65 ? 15.113 -16.067 26.698 0.54 18.51 152 TYR B N 1
ATOM 1453 C CA A TYR B 1 65 ? 15.710 -14.707 26.782 0.46 18.84 152 TYR B CA 1
ATOM 1454 C CA B TYR B 1 65 ? 15.876 -14.829 26.830 0.54 18.65 152 TYR B CA 1
ATOM 1455 C C A TYR B 1 65 ? 16.642 -14.526 25.596 0.46 17.40 152 TYR B C 1
ATOM 1456 C C B TYR B 1 65 ? 16.643 -14.557 25.538 0.54 16.94 152 TYR B C 1
ATOM 1457 O O A TYR B 1 65 ? 17.284 -15.474 25.134 0.46 19.08 152 TYR B O 1
ATOM 1458 O O B TYR B 1 65 ? 17.175 -15.486 24.920 0.54 17.67 152 TYR B O 1
ATOM 1475 N N . HIS B 1 66 ? 16.731 -13.282 25.135 1.00 16.40 153 HIS B N 1
ATOM 1476 C CA . HIS B 1 66 ? 17.358 -12.946 23.864 1.00 14.04 153 HIS B CA 1
ATOM 1477 C C . HIS B 1 66 ? 17.979 -11.560 23.936 1.00 15.37 153 HIS B C 1
ATOM 1478 O O . HIS B 1 66 ? 17.420 -10.655 24.557 1.00 15.91 153 HIS B O 1
ATOM 1485 N N . TRP B 1 67 ? 19.113 -11.381 23.266 1.00 15.27 154 TRP B N 1
ATOM 1486 C CA . TRP B 1 67 ? 19.715 -10.058 23.253 1.00 15.84 154 TRP B CA 1
ATOM 1487 C C . TRP B 1 67 ? 18.754 -9.048 22.642 1.00 14.66 154 TRP B C 1
ATOM 1488 O O . TRP B 1 67 ? 18.121 -9.307 21.616 1.00 15.98 154 TRP B O 1
ATOM 1499 N N . MET B 1 68 ? 18.688 -7.873 23.266 1.00 15.41 155 MET B N 1
ATOM 1500 C CA . MET B 1 68 ? 18.075 -6.684 22.689 1.00 16.48 155 MET B CA 1
ATOM 1501 C C . MET B 1 68 ? 19.117 -5.579 22.633 1.00 17.04 155 MET B C 1
ATOM 1502 O O . MET B 1 68 ? 20.237 -5.732 23.128 1.00 17.21 155 MET B O 1
ATOM 1507 N N . GLY B 1 69 ? 18.745 -4.449 22.029 1.00 18.38 156 GLY B N 1
ATOM 1508 C CA . GLY B 1 69 ? 19.719 -3.417 21.738 1.00 19.72 156 GLY B CA 1
ATOM 1509 C C . GLY B 1 69 ? 20.026 -2.445 22.861 1.00 20.22 156 GLY B C 1
ATOM 1510 O O . GLY B 1 69 ? 20.437 -1.316 22.591 1.00 23.52 156 GLY B O 1
ATOM 1511 N N . LEU B 1 70 ? 19.854 -2.857 24.115 1.00 19.38 157 LEU B N 1
ATOM 1512 C CA . LEU B 1 70 ? 19.992 -1.968 25.266 1.00 20.25 157 LEU B CA 1
ATOM 1513 C C . LEU B 1 70 ? 21.364 -2.134 25.919 1.00 22.16 157 LEU B C 1
ATOM 1514 O O . LEU B 1 70 ? 21.744 -3.255 26.292 1.00 23.06 157 LEU B O 1
ATOM 1519 N N . VAL B 1 71 ? 22.086 -1.022 26.088 1.00 24.38 158 VAL B N 1
ATOM 1520 C CA . VAL B 1 71 ? 23.453 -1.061 26.585 1.00 24.74 158 VAL B CA 1
ATOM 1521 C C . VAL B 1 71 ? 23.628 0.014 27.648 1.00 29.02 158 VAL B C 1
ATOM 1522 O O . VAL B 1 71 ? 22.962 1.054 27.627 1.00 33.30 158 VAL B O 1
ATOM 1526 N N . HIS B 1 72 ? 24.546 -0.230 28.576 1.00 28.65 159 HIS B N 1
ATOM 1527 C CA . HIS B 1 72 ? 24.871 0.733 29.617 1.00 37.26 159 HIS B CA 1
ATOM 1528 C C . HIS B 1 72 ? 26.218 1.379 29.328 1.00 43.03 159 HIS B C 1
ATOM 1529 O O . HIS B 1 72 ? 27.179 0.699 28.953 1.00 39.42 159 HIS B O 1
ATOM 1536 N N . ILE B 1 73 ? 26.290 2.693 29.505 1.00 55.00 160 ILE B N 1
ATOM 1537 C CA . ILE B 1 73 ? 27.554 3.400 29.315 1.00 60.45 160 ILE B CA 1
ATOM 1538 C C . ILE B 1 73 ? 28.183 3.814 30.644 1.00 63.50 160 ILE B C 1
ATOM 1539 O O . ILE B 1 73 ? 27.493 4.283 31.548 1.00 66.14 160 ILE B O 1
ATOM 1544 N N . GLY B 1 77 ? 24.845 8.034 31.172 1.00 54.09 164 GLY B N 1
ATOM 1545 C CA . GLY B 1 77 ? 24.830 7.509 32.525 1.00 54.96 164 GLY B CA 1
ATOM 1546 C C . GLY B 1 77 ? 23.633 6.620 32.794 1.00 59.17 164 GLY B C 1
ATOM 1547 O O . GLY B 1 77 ? 23.375 6.238 33.935 1.00 65.83 164 GLY B O 1
ATOM 1548 N N . SER B 1 78 ? 22.902 6.290 31.731 1.00 51.77 165 SER B N 1
ATOM 1549 C CA . SER B 1 78 ? 21.708 5.462 31.806 1.00 52.83 165 SER B CA 1
ATOM 1550 C C . SER B 1 78 ? 21.763 4.413 30.702 1.00 46.38 165 SER B C 1
ATOM 1551 O O . SER B 1 78 ? 22.683 4.391 29.877 1.00 44.43 165 SER B O 1
ATOM 1554 N N . TRP B 1 79 ? 20.769 3.531 30.693 1.00 44.94 166 TRP B N 1
ATOM 1555 C CA . TRP B 1 79 ? 20.654 2.560 29.618 1.00 38.90 166 TRP B CA 1
ATOM 1556 C C . TRP B 1 79 ? 20.192 3.256 28.344 1.00 35.76 166 TRP B C 1
ATOM 1557 O O . TRP B 1 79 ? 19.332 4.142 28.375 1.00 39.32 166 TRP B O 1
ATOM 1568 N N . GLN B 1 80 ? 20.785 2.866 27.221 1.00 35.08 167 GLN B N 1
ATOM 1569 C CA . GLN B 1 80 ? 20.493 3.486 25.940 1.00 32.32 167 GLN B CA 1
ATOM 1570 C C . GLN B 1 80 ? 20.393 2.416 24.865 1.00 31.19 167 GLN B C 1
ATOM 1571 O O . GLN B 1 80 ? 21.028 1.362 24.952 1.00 31.54 167 GLN B O 1
ATOM 1577 N N . TRP B 1 81 ? 19.596 2.710 23.843 1.00 31.19 168 TRP B N 1
ATOM 1578 C CA . TRP B 1 81 ? 19.452 1.832 22.696 1.00 27.86 168 TRP B CA 1
ATOM 1579 C C . TRP B 1 81 ? 20.565 2.099 21.689 1.00 27.90 168 TRP B C 1
ATOM 1580 O O . TRP B 1 81 ? 21.260 3.120 21.748 1.00 31.87 168 TRP B O 1
ATOM 1591 N N . GLU B 1 82 ? 20.731 1.164 20.750 1.00 28.62 169 GLU B N 1
ATOM 1592 C CA . GLU B 1 82 ? 21.764 1.328 19.733 1.00 33.88 169 GLU B CA 1
ATOM 1593 C C . GLU B 1 82 ? 21.642 2.674 19.038 1.00 34.42 169 GLU B C 1
ATOM 1594 O O . GLU B 1 82 ? 22.650 3.308 18.713 1.00 43.42 169 GLU B O 1
ATOM 1600 N N . ASP B 1 83 ? 20.418 3.126 18.795 1.00 32.60 170 ASP B N 1
ATOM 1601 C CA . ASP B 1 83 ? 20.230 4.376 18.064 1.00 36.68 170 ASP B CA 1
ATOM 1602 C C . ASP B 1 83 ? 20.548 5.612 18.896 1.00 39.33 170 ASP B C 1
ATOM 1603 O O . ASP B 1 83 ? 20.336 6.744 18.417 1.00 41.69 170 ASP B O 1
ATOM 1608 N N . GLY B 1 84 ? 21.049 5.454 20.121 1.00 36.89 171 GLY B N 1
ATOM 1609 C CA . GLY B 1 84 ? 21.395 6.577 20.960 1.00 38.98 171 GLY B CA 1
ATOM 1610 C C . GLY B 1 84 ? 20.275 7.094 21.838 1.00 37.67 171 GLY B C 1
ATOM 1611 O O . GLY B 1 84 ? 20.544 7.858 22.775 1.00 40.80 171 GLY B O 1
ATOM 1612 N N . SER B 1 85 ? 19.032 6.715 21.561 1.00 34.83 172 SER B N 1
ATOM 1613 C CA . SER B 1 85 ? 17.916 7.125 22.398 1.00 35.42 172 SER B CA 1
ATOM 1614 C C . SER B 1 85 ? 17.963 6.405 23.743 1.00 39.44 172 SER B C 1
ATOM 1615 O O . SER B 1 85 ? 18.554 5.333 23.886 1.00 37.21 172 SER B O 1
ATOM 1618 N N . SER B 1 86 ? 17.313 7.005 24.733 1.00 36.55 173 SER B N 1
ATOM 1619 C CA . SER B 1 86 ? 17.329 6.468 26.084 1.00 38.56 173 SER B CA 1
ATOM 1620 C C . SER B 1 86 ? 16.150 5.527 26.312 1.00 33.04 173 SER B C 1
ATOM 1621 O O . SER B 1 86 ? 15.119 5.605 25.640 1.00 37.42 173 SER B O 1
ATOM 1624 N N . LEU B 1 87 ? 16.323 4.625 27.281 1.00 32.29 174 LEU B N 1
ATOM 1625 C CA . LEU B 1 87 ? 15.231 3.781 27.747 1.00 32.19 174 LEU B CA 1
ATOM 1626 C C . LEU B 1 87 ? 14.142 4.637 28.387 1.00 32.66 174 LEU B C 1
ATOM 1627 O O . LEU B 1 87 ? 14.402 5.377 29.341 1.00 38.78 174 LEU B O 1
ATOM 1632 N N . SER B 1 88 ? 12.919 4.530 27.873 1.00 32.66 175 SER B N 1
ATOM 1633 C CA . SER B 1 88 ? 11.814 5.277 28.455 1.00 41.62 175 SER B CA 1
ATOM 1634 C C . SER B 1 88 ? 11.442 4.677 29.810 1.00 36.49 175 SER B C 1
ATOM 1635 O O . SER B 1 88 ? 11.496 3.459 29.987 1.00 30.42 175 SER B O 1
ATOM 1637 N N . PRO B 1 89 ? 11.079 5.499 30.793 1.00 31.24 176 PRO B N 1
ATOM 1638 C CA . PRO B 1 89 ? 10.611 4.939 32.061 1.00 30.04 176 PRO B CA 1
ATOM 1639 C C . PRO B 1 89 ? 9.349 4.122 31.845 1.00 31.32 176 PRO B C 1
ATOM 1640 O O . PRO B 1 89 ? 8.616 4.303 30.868 1.00 32.21 176 PRO B O 1
ATOM 1644 N N . ASN B 1 90 ? 9.114 3.197 32.773 1.00 38.34 177 ASN B N 1
ATOM 1645 C CA . ASN B 1 90 ? 7.873 2.424 32.809 1.00 42.30 177 ASN B CA 1
ATOM 1646 C C . ASN B 1 90 ? 7.695 1.554 31.566 1.00 38.91 177 ASN B C 1
ATOM 1647 O O . ASN B 1 90 ? 6.574 1.315 31.109 1.00 38.36 177 ASN B O 1
ATOM 1652 N N . LEU B 1 91 ? 8.798 1.081 31.000 1.00 29.87 178 LEU B N 1
ATOM 1653 C CA . LEU B 1 91 ? 8.767 0.158 29.877 1.00 23.94 178 LEU B CA 1
ATOM 1654 C C . LEU B 1 91 ? 9.301 -1.216 30.252 1.00 22.01 178 LEU B C 1
ATOM 1655 O O . LEU B 1 91 ? 8.685 -2.231 29.919 1.00 25.00 178 LEU B O 1
ATOM 1660 N N . LEU B 1 92 ? 10.436 -1.280 30.950 1.00 21.44 179 LEU B N 1
ATOM 1661 C CA . LEU B 1 92 ? 11.080 -2.541 31.286 1.00 22.13 179 LEU B CA 1
ATOM 1662 C C . LEU B 1 92 ? 11.413 -2.567 32.766 1.00 24.13 179 LEU B C 1
ATOM 1663 O O . LEU B 1 92 ? 11.818 -1.553 33.345 1.00 24.24 179 LEU B O 1
ATOM 1668 N N . THR B 1 93 ? 11.245 -3.732 33.372 1.00 20.66 180 THR B N 1
ATOM 1669 C CA . THR B 1 93 ? 11.807 -3.992 34.692 1.00 19.82 180 THR B CA 1
ATOM 1670 C C . THR B 1 93 ? 13.204 -4.564 34.516 1.00 20.25 180 THR B C 1
ATOM 1671 O O . THR B 1 93 ? 13.364 -5.654 33.957 1.00 20.24 180 THR B O 1
ATOM 1675 N N . ILE B 1 94 ? 14.203 -3.835 34.995 1.00 22.69 181 ILE B N 1
ATOM 1676 C CA . ILE B 1 94 ? 15.601 -4.218 34.832 1.00 20.77 181 ILE B CA 1
ATOM 1677 C C . ILE B 1 94 ? 16.011 -5.066 36.034 1.00 20.55 181 ILE B C 1
ATOM 1678 O O . ILE B 1 94 ? 15.827 -4.652 37.183 1.00 25.51 181 ILE B O 1
ATOM 1683 N N . ILE B 1 95 ? 16.549 -6.262 35.776 1.00 19.53 182 ILE B N 1
ATOM 1684 C CA . ILE B 1 95 ? 16.897 -7.223 36.821 1.00 19.86 182 ILE B CA 1
ATOM 1685 C C . ILE B 1 95 ? 18.373 -7.578 36.697 1.00 22.76 182 ILE B C 1
ATOM 1686 O O . ILE B 1 95 ? 18.848 -7.894 35.599 1.00 22.28 182 ILE B O 1
ATOM 1691 N N . GLU B 1 96 ? 19.090 -7.547 37.818 1.00 22.49 183 GLU B N 1
ATOM 1692 C CA . GLU B 1 96 ? 20.535 -7.746 37.826 1.00 27.08 183 GLU B CA 1
ATOM 1693 C C . GLU B 1 96 ? 20.872 -9.061 38.518 1.00 39.74 183 GLU B C 1
ATOM 1694 O O . GLU B 1 96 ? 20.745 -9.174 39.743 1.00 46.02 183 GLU B O 1
ATOM 1700 N N . MET B 1 97 ? 21.336 -10.045 37.741 1.00 45.69 184 MET B N 1
ATOM 1701 C CA . MET B 1 97 ? 21.917 -11.253 38.321 1.00 48.19 184 MET B CA 1
ATOM 1702 C C . MET B 1 97 ? 23.235 -11.648 37.657 1.00 38.94 184 MET B C 1
ATOM 1703 O O . MET B 1 97 ? 23.664 -12.798 37.784 1.00 39.08 184 MET B O 1
ATOM 1708 N N . GLN B 1 98 ? 23.883 -10.723 36.951 1.00 38.19 185 GLN B N 1
ATOM 1709 C CA . GLN B 1 98 ? 25.209 -10.959 36.391 1.00 33.83 185 GLN B CA 1
ATOM 1710 C C . GLN B 1 98 ? 25.847 -9.609 36.101 1.00 29.51 185 GLN B C 1
ATOM 1711 O O . GLN B 1 98 ? 25.150 -8.640 35.784 1.00 30.02 185 GLN B O 1
ATOM 1713 N N . LYS B 1 99 ? 27.170 -9.543 36.229 1.00 28.14 186 LYS B N 1
ATOM 1714 C CA . LYS B 1 99 ? 27.868 -8.308 35.897 1.00 30.01 186 LYS B CA 1
ATOM 1715 C C . LYS B 1 99 ? 27.904 -8.134 34.381 1.00 29.59 186 LYS B C 1
ATOM 1716 O O . LYS B 1 99 ? 28.367 -9.021 33.659 1.00 32.68 186 LYS B O 1
ATOM 1722 N N . GLY B 1 100 ? 27.442 -6.987 33.899 1.00 25.05 187 GLY B N 1
ATOM 1723 C CA . GLY B 1 100 ? 27.432 -6.756 32.462 1.00 26.83 187 GLY B CA 1
ATOM 1724 C C . GLY B 1 100 ? 26.942 -5.367 32.116 1.00 23.64 187 GLY B C 1
ATOM 1725 O O . GLY B 1 100 ? 26.390 -4.643 32.954 1.00 24.91 187 GLY B O 1
ATOM 1726 N N . ASP B 1 101 ? 27.144 -5.011 30.844 1.00 23.53 188 ASP B N 1
ATOM 1727 C CA . ASP B 1 101 ? 26.738 -3.717 30.301 1.00 24.22 188 ASP B CA 1
ATOM 1728 C C . ASP B 1 101 ? 25.733 -3.847 29.167 1.00 21.03 188 ASP B C 1
ATOM 1729 O O . ASP B 1 101 ? 25.487 -2.860 28.456 1.00 26.14 188 ASP B O 1
ATOM 1734 N N . CYS B 1 102 ? 25.163 -5.031 28.977 1.00 20.25 189 CYS B N 1
ATOM 1735 C CA . CYS B 1 102 ? 24.185 -5.320 27.943 1.00 19.29 189 CYS B CA 1
ATOM 1736 C C . CYS B 1 102 ? 22.977 -5.974 28.606 1.00 18.60 189 CYS B C 1
ATOM 1737 O O . CYS B 1 102 ? 23.038 -6.394 29.766 1.00 21.04 189 CYS B O 1
ATOM 1740 N N . ALA B 1 103 ? 21.872 -6.087 27.873 1.00 16.54 190 ALA B N 1
ATOM 1741 C CA . ALA B 1 103 ? 20.645 -6.611 28.458 1.00 16.66 190 ALA B CA 1
ATOM 1742 C C . ALA B 1 103 ? 19.953 -7.600 27.529 1.00 17.01 190 ALA B C 1
ATOM 1743 O O . ALA B 1 103 ? 19.868 -7.390 26.309 1.00 16.80 190 ALA B O 1
ATOM 1745 N N . LEU B 1 104 ? 19.442 -8.667 28.136 1.00 15.81 191 LEU B N 1
ATOM 1746 C CA . LEU B 1 104 ? 18.573 -9.636 27.479 1.00 15.39 191 LEU B CA 1
ATOM 1747 C C . LEU B 1 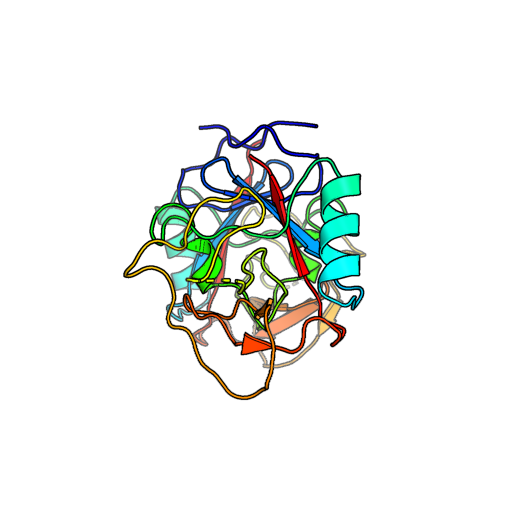104 ? 17.104 -9.292 27.719 1.00 16.33 191 LEU B C 1
ATOM 1748 O O . LEU B 1 104 ? 16.712 -8.942 28.838 1.00 17.51 191 LEU B O 1
ATOM 1753 N N . TYR B 1 105 ? 16.289 -9.395 26.666 1.00 14.96 192 TYR B N 1
ATOM 1754 C CA . TYR B 1 105 ? 14.844 -9.313 26.829 1.00 15.19 192 TYR B CA 1
ATOM 1755 C C . TYR B 1 105 ? 14.298 -10.642 27.343 1.00 14.82 192 TYR B C 1
ATOM 1756 O O . TYR B 1 105 ? 14.725 -11.720 26.910 1.00 17.15 192 TYR B O 1
ATOM 1765 N N . ALA B 1 106 ? 13.340 -10.562 28.266 1.00 16.40 193 ALA B N 1
ATOM 1766 C CA . ALA B 1 106 ? 12.549 -11.712 28.679 1.00 17.09 193 ALA B CA 1
ATOM 1767 C C . ALA B 1 106 ? 11.139 -11.222 28.992 1.00 17.39 193 ALA B C 1
ATOM 1768 O O . ALA B 1 106 ? 10.941 -10.074 29.401 1.00 16.87 193 ALA B O 1
ATOM 1770 N N . SER B 1 107 ? 10.156 -12.089 28.772 1.00 18.76 194 SER B N 1
ATOM 1771 C CA . SER B 1 107 ? 8.784 -11.721 29.082 1.00 18.24 194 SER B CA 1
ATOM 1772 C C . SER B 1 107 ? 8.555 -11.765 30.591 1.00 18.92 194 SER B C 1
ATOM 1773 O O . SER B 1 107 ? 9.105 -12.616 31.288 1.00 23.52 194 SER B O 1
ATOM 1776 N N . SER B 1 108 ? 7.707 -10.865 31.103 1.00 20.48 195 SER B N 1
ATOM 1777 C CA . SER B 1 108 ? 6.953 -9.887 30.326 1.00 18.16 195 SER B CA 1
ATOM 1778 C C . SER B 1 108 ? 7.599 -8.519 30.580 1.00 20.42 195 SER B C 1
ATOM 1779 O O . SER B 1 108 ? 7.598 -8.013 31.707 1.00 20.77 195 SER B O 1
ATOM 1782 N N . PHE B 1 109 ? 8.196 -7.945 29.536 1.00 17.63 196 PHE B N 1
ATOM 1783 C CA . PHE B 1 109 ? 8.822 -6.622 29.621 1.00 17.03 196 PHE B CA 1
ATOM 1784 C C . PHE B 1 109 ? 9.879 -6.537 30.724 1.00 17.44 196 PHE B C 1
ATOM 1785 O O . PHE B 1 109 ? 9.902 -5.609 31.546 1.00 18.31 196 PHE B O 1
ATOM 1793 N N . LYS B 1 110 ? 10.779 -7.511 30.721 1.00 15.95 197 LYS B N 1
ATOM 1794 C CA . LYS B 1 110 ? 11.924 -7.509 31.609 1.00 16.71 197 LYS B CA 1
ATOM 1795 C C . LYS B 1 110 ? 13.203 -7.352 30.797 1.00 18.11 197 LYS B C 1
ATOM 1796 O O . LYS B 1 110 ? 13.281 -7.757 29.629 1.00 17.42 197 LYS B O 1
ATOM 1802 N N . GLY B 1 111 ? 14.204 -6.754 31.428 1.00 17.54 198 GLY B N 1
ATOM 1803 C CA . GLY B 1 111 ? 15.550 -6.735 30.890 1.00 16.77 198 GLY B CA 1
ATOM 1804 C C . GLY B 1 111 ? 16.509 -7.311 31.907 1.00 19.82 198 GLY B C 1
ATOM 1805 O O . GLY B 1 111 ? 16.591 -6.795 33.028 1.00 21.48 198 GLY B O 1
ATOM 1806 N N A TYR B 1 112 ? 17.191 -8.399 31.552 0.44 17.42 199 TYR B N 1
ATOM 1807 N N B TYR B 1 112 ? 17.246 -8.364 31.547 0.56 17.93 199 TYR B N 1
ATOM 1808 C CA A TYR B 1 112 ? 18.205 -8.999 32.407 0.44 18.66 199 TYR B CA 1
ATOM 1809 C CA B TYR B 1 112 ? 18.197 -9.009 32.449 0.56 18.23 199 TYR B CA 1
ATOM 1810 C C A TYR B 1 112 ? 19.561 -8.401 32.044 0.44 20.09 199 TYR B C 1
ATOM 1811 C C B TYR B 1 112 ? 19.610 -8.559 32.098 0.56 19.47 199 TYR B C 1
ATOM 1812 O O A TYR B 1 112 ? 19.943 -8.380 30.870 0.44 18.65 199 TYR B O 1
ATOM 1813 O O B TYR B 1 112 ? 20.085 -8.813 30.986 0.56 17.56 199 TYR B O 1
ATOM 1830 N N . ILE B 1 113 ? 20.282 -7.899 33.045 1.00 19.78 200 ILE B N 1
ATOM 1831 C CA . ILE B 1 113 ? 21.645 -7.445 32.799 1.00 19.27 200 ILE B CA 1
ATOM 1832 C C . ILE B 1 113 ? 22.537 -8.662 32.607 1.00 21.72 200 ILE B C 1
ATOM 1833 O O . ILE B 1 113 ? 22.475 -9.627 33.380 1.00 22.80 200 ILE B O 1
ATOM 1838 N N . GLU B 1 114 ? 23.373 -8.620 31.574 1.00 20.31 201 GLU B N 1
ATOM 1839 C CA . GLU B 1 114 ? 24.117 -9.781 31.126 1.00 22.00 201 GLU B CA 1
ATOM 1840 C C . GLU B 1 114 ? 25.479 -9.320 30.615 1.00 20.17 201 GLU B C 1
ATOM 1841 O O . GLU B 1 114 ? 25.619 -8.204 30.103 1.00 20.86 201 GLU B O 1
ATOM 1847 N N . ASN B 1 115 ? 26.488 -10.170 30.797 1.00 20.42 202 ASN B N 1
ATOM 1848 C CA . ASN B 1 115 ? 27.803 -9.902 30.236 1.00 21.48 202 ASN B CA 1
ATOM 1849 C C . ASN B 1 115 ? 27.699 -9.847 28.718 1.00 20.12 202 ASN B C 1
ATOM 1850 O O . ASN B 1 115 ? 27.190 -10.779 28.088 1.00 20.89 202 ASN B O 1
ATOM 1855 N N . CYS B 1 116 ? 28.168 -8.741 28.132 1.00 22.28 203 CYS B N 1
ATOM 1856 C CA . CYS B 1 116 ? 28.082 -8.585 26.683 1.00 22.34 203 CYS B CA 1
ATOM 1857 C C . CYS B 1 116 ? 28.791 -9.706 25.942 1.00 23.59 203 CYS B C 1
ATOM 1858 O O . CYS B 1 116 ? 28.454 -9.970 24.782 1.00 22.52 203 CYS B O 1
ATOM 1861 N N . SER B 1 117 ? 29.734 -10.389 26.586 1.00 23.58 204 SER B N 1
ATOM 1862 C CA . SER B 1 117 ? 30.482 -11.468 25.953 1.00 25.33 204 SER B CA 1
ATOM 1863 C C . SER B 1 117 ? 29.786 -12.823 26.022 1.00 26.39 204 SER B C 1
ATOM 1864 O O . SER B 1 117 ? 30.296 -13.787 25.444 1.00 28.01 204 SER B O 1
ATOM 1867 N N . THR B 1 118 ? 28.647 -12.932 26.692 1.00 24.02 205 THR B N 1
ATOM 1868 C CA . THR B 1 118 ? 28.016 -14.247 26.829 1.00 24.20 205 THR B CA 1
ATOM 1869 C C . THR B 1 118 ? 27.193 -14.570 25.587 1.00 23.06 205 THR B C 1
ATOM 1870 O O . THR B 1 118 ? 26.326 -13.782 25.201 1.00 22.85 205 THR B O 1
ATOM 1874 N N . PRO B 1 119 ? 27.413 -15.719 24.951 1.00 25.16 206 PRO B N 1
ATOM 1875 C CA . PRO B 1 119 ? 26.596 -16.065 23.778 1.00 26.62 206 PRO B CA 1
ATOM 1876 C C . PRO B 1 119 ? 25.131 -16.258 24.155 1.00 26.19 206 PRO B C 1
ATOM 1877 O O . PRO B 1 119 ? 24.808 -16.925 25.141 1.00 25.47 206 PRO B O 1
ATOM 1881 N N . ASN B 1 120 ? 24.242 -15.653 23.364 1.00 22.68 207 ASN B N 1
ATOM 1882 C CA . ASN B 1 120 ? 22.803 -15.772 23.567 1.00 22.15 207 ASN B CA 1
ATOM 1883 C C . ASN B 1 120 ? 22.096 -15.729 22.217 1.00 21.51 207 ASN B C 1
ATOM 1884 O O . ASN B 1 120 ? 22.623 -15.190 21.240 1.00 21.76 207 ASN B O 1
ATOM 1889 N N . THR B 1 121 ? 20.891 -16.299 22.162 1.00 21.73 208 THR B N 1
ATOM 1890 C CA . THR B 1 121 ? 20.060 -16.023 21.001 1.00 20.71 208 THR B CA 1
ATOM 1891 C C . THR B 1 121 ? 19.676 -14.543 21.000 1.00 20.62 208 THR B C 1
ATOM 1892 O O . THR B 1 121 ? 19.893 -13.817 21.980 1.00 18.24 208 THR B O 1
ATOM 1896 N N . TYR B 1 122 ? 19.122 -14.079 19.878 1.00 19.76 209 TYR B N 1
ATOM 1897 C CA . TYR B 1 122 ? 18.888 -12.652 19.718 1.00 18.97 209 TYR B CA 1
ATOM 1898 C C . TYR B 1 122 ? 17.697 -12.397 18.798 1.00 17.50 209 TYR B C 1
ATOM 1899 O O . TYR B 1 122 ? 17.275 -13.259 18.015 1.00 19.09 209 TYR B O 1
ATOM 1908 N N . ILE B 1 123 ? 17.173 -11.176 18.911 1.00 16.36 210 ILE B N 1
ATOM 1909 C CA . ILE B 1 123 ? 16.014 -10.724 18.154 1.00 16.85 210 ILE B CA 1
ATOM 1910 C C . ILE B 1 123 ? 16.426 -9.476 17.399 1.00 16.49 210 ILE B C 1
ATOM 1911 O O . ILE B 1 123 ? 16.874 -8.499 18.014 1.00 16.67 210 ILE B O 1
ATOM 1916 N N . CYS B 1 124 ? 16.274 -9.504 16.076 1.00 18.10 211 CYS B N 1
ATOM 1917 C CA . CYS B 1 124 ? 16.459 -8.320 15.254 1.00 20.35 211 CYS B CA 1
ATOM 19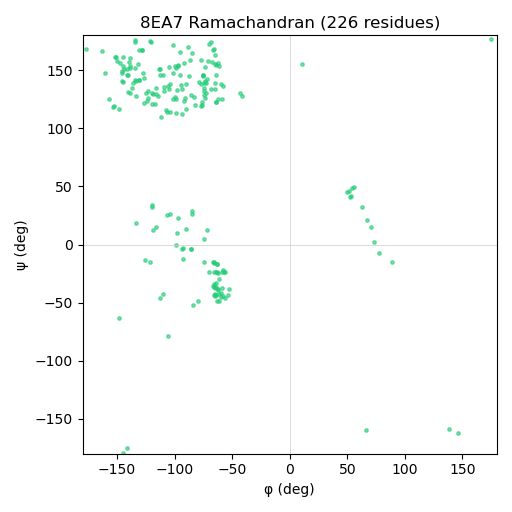18 C C . CYS B 1 124 ? 15.108 -7.676 14.965 1.00 19.20 211 CYS B C 1
ATOM 1919 O O . CYS B 1 124 ? 14.065 -8.335 14.963 1.00 18.66 211 CYS B O 1
ATOM 1922 N N . MET B 1 125 ? 15.139 -6.370 14.726 1.00 20.93 212 MET B N 1
ATOM 1923 C CA . MET B 1 125 ? 13.929 -5.606 14.471 1.00 20.13 212 MET B CA 1
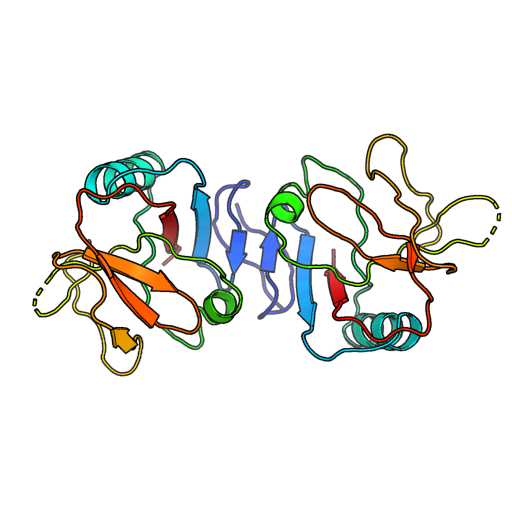ATOM 1924 C C . MET B 1 125 ? 14.219 -4.573 13.398 1.00 23.79 212 MET B C 1
ATOM 1925 O O . MET B 1 125 ? 15.330 -4.042 13.312 1.00 25.36 212 MET B O 1
ATOM 1930 N N . GLN B 1 126 ? 13.213 -4.303 12.571 1.00 22.49 213 GLN B N 1
ATOM 1931 C CA . GLN B 1 126 ? 13.307 -3.310 11.512 1.00 28.03 213 GLN B CA 1
ATOM 1932 C C . GLN B 1 126 ? 11.994 -2.546 11.431 1.00 34.39 213 GLN B C 1
ATOM 1933 O O . GLN B 1 126 ? 10.919 -3.101 11.666 1.00 32.29 213 GLN B O 1
ATOM 1939 N N . ARG B 1 127 ? 12.092 -1.266 11.089 1.00 36.87 214 ARG B N 1
ATOM 1940 C CA . ARG B 1 127 ? 10.913 -0.418 10.940 1.00 40.29 214 ARG B CA 1
ATOM 1941 C C . ARG B 1 127 ? 11.087 0.563 9.786 1.00 47.16 214 ARG B C 1
ATOM 1942 O O . ARG B 1 127 ? 12.178 1.087 9.569 1.00 49.42 214 ARG B O 1
#

Solvent-accessible surface area: 11827 Å² total; per-residue (Å²): 154,49,126,9,4,65,10,55,111,73,9,16,1,10,68,65,1,0,2,34,60,36,124,118,108,54,32,14,122,86,0,49,57,21,0,118,92,71,138,11,50,2,0,49,1,62,16,82,122,67,0,41,16,2,111,92,12,116,57,107,18,0,0,1,0,34,119,118,40,77,5,54,97,46,41,85,38,57,113,135,17,24,83,52,59,151,84,104,199,29,79,1,0,4,0,4,26,62,6,58,0,36,25,11,65,13,74,50,74,19,28,4,0,0,9,30,109,33,141,100,119,12,13,57,5,28,64,76,8,35,1,10,41,43,0,0,11,31,68,33,95,112,119,65,30,15,122,89,0,50,57,20,0,115,96,66,126,17,44,1,0,57,0,80,20,86,128,53,0,42,19,2,112,90,36,120,74,111,10,0,0,1,0,26,68,136,99,58,33,51,7,56,97,49,42,73,35,44,109,138,15,23,84,58,53,127,142,41,190,20,79,2,0,10,0,7,36,66,8,55,0,44,18,25,69,12,70,50,76,9,26,3,10,0,16,32,176

B-factor: mean 28.39, std 11.23, range [13.86, 78.43]

Organism: Homo sapiens (NCBI:txid9606)

Foldseek 3Di:
DDDEDDDPPQFDTALNKTKDWFFFWFFQVVQQVVLVVVVWGFDDFDDCVRVVCLQVDADKAFGQWWACIDGPVRHHDDPPQEAEAEDDDDTGWIDHPPRYTYHDHRGDIDITMIMDHRD/DDAEDDPPPFDTALNKTKDWFPWWFFQVVQQVVLVVVVWGFDDFDDCVSVVCLQVDADKAFGQWFPPPAIAGPVGHGDDPPQEAEAEDDDDGTWIDDPPRYTYHDHSGGTDITMIMDD

Sequence (237 aa):
ESYCGPCPKNWICYKNNCYQFFDEEKNWYESQASCMSQNASLLKVYSKEDQDLLKLVKSYHWMGLVHSWQWEDGSSLSPNLLTIIEMQKGDCALYASSFKGYIENCSTPNTYICMQRTVSYCGPCPKNWICYKNNCYQFFDDEEKNWYESQASCMSQNASLLKVYSKEDQDLLKLVKSYYHWMGLVHIGSWQWEDGSSLSPNLLTIIEMQKGDCALYASSFKGYYIENCSTPNTYICMQR